Protein AF-0000000073405477 (afdb_homodimer)

Solvent-accessible surface area (backbone atoms only — not comparable to full-atom values): 13232 Å² total; per-residue (Å²): 77,60,29,29,52,33,50,61,36,50,51,29,40,74,68,59,36,74,66,15,47,52,53,48,50,36,38,74,70,59,52,31,43,42,27,32,37,53,57,39,51,34,49,44,35,18,56,36,19,63,72,65,32,63,69,52,19,51,51,52,53,49,50,52,61,68,66,67,63,57,45,76,41,70,44,72,82,23,37,70,49,14,21,52,43,38,41,76,39,89,52,52,70,61,55,17,32,43,43,23,41,10,52,74,69,71,31,35,16,36,32,49,86,43,90,69,62,60,67,82,44,77,45,50,42,42,55,86,76,104,77,63,29,30,52,33,51,60,37,50,51,29,40,75,67,60,37,74,65,14,46,51,54,50,50,35,38,75,69,58,53,32,43,40,28,32,37,53,57,41,52,34,49,44,36,21,55,36,20,62,74,64,32,62,69,52,19,53,50,51,55,49,49,51,62,69,67,66,64,56,45,75,42,69,42,73,82,23,36,68,49,13,21,52,44,39,41,74,37,88,51,54,71,60,56,17,32,41,44,22,40,11,53,74,69,72,31,35,17,34,30,47,86,44,92,69,61,61,66,81,43,76,46,50,41,45,54,86,77,104

Sequence (260 aa):
MKAIIDTGVLVEILEGSDIGEKITRLIIQNQIEPLITDLTLTELQYVTCRKYGNKRANEVIQKLLKSGFFGIVNSMRFARKAAEIKCAHSVSIVDAFNIGAAQELKINAIFKKEKEIDKSISNVVFADELMKAIIDTGVLVEILEGSDIGEKITRLIIQNQIEPLITDLTLTELQYVTCRKYGNKRANEVIQKLLKSGFFGIVNSMRFARKAAEIKCAHSVSIVDAFNIGAAQELKINAIFKKEKEIDKSISNVVFADEL

Foldseek 3Di:
DEAEEALQLLVCLVVVHPLNVVVVVCLVVVVYQYEYEVVRLVVNLVVCCVVPNNVVSVVSSVCVVVVPRYHYDHLVVQVVQLVVQVVVFVDDSRVSSRLSVCVVVVAAYEDDDDPRDDPVRPRYDYSVVD/DEAEEALQLLVCLVVVHPLNVVVVVCLVVVVYQYEYEVVRLVVNLVVCCVVPNNVVSVVSSVCVVVVPRYHYDHLVVQVVQLVVQVVVFVDDSRVSSRLSVCVVVVAAYEDDDDPRDDPVRPRYDYSVVD

Organism: Sulfolobus acidocaldarius (strain ATCC 33909 / DSM 639 / JCM 8929 / NBRC 15157 / NCIMB 11770) (NCBI:txid330779)

Nearest PDB structures (foldseek):
  5x3t-assembly1_H  TM=8.114E-01  e=3.580E-06  Mycobacterium tuberculosis H37Rv
  3zvk-assembly1_D  TM=7.686E-01  e=1.189E-05  Rickettsia felis
  3zvk-assembly1_B  TM=7.791E-01  e=3.067E-05  Rickettsia felis
  5wz4-assembly1_B  TM=7.327E-01  e=2.315E-04  Mycobacterium tuberculosis H37Rv
  5wzf-assembly1_A  TM=7.296E-01  e=2.315E-04  Mycobacterium tuberculosis H37Rv

InterPro domains:
  IPR002716 PIN domain [PF01850] (4-117)
  IPR029060 PIN-like domain superfamily [SSF88723] (1-111)

Secondary structure (DSSP, 8-state):
-EEEEPHHHHHHHHHT-HHHHHHHHHHHTTS-EEEEEHHHHHHHHHHHHHHH-HHHHHHHHHHHHHHS--EEE-GGGGHHHHHHHHHHS---HHHHHHHHHHHHHT-EEEE---TTS-TTSTTEEEGGG-/-EEEEPHHHHHHHHHT-HHHHHHHHHHHTTS-EEEEEHHHHHHHHHHHHHHH-HHHHHHHHHHHHHHS--EEE-GGGGHHHHHHHHHHS---HHHHHHHHHHHHHT-EEEE---TT--TTSTTEEEGGG-

pLDDT: mean 95.74, std 5.93, range [63.44, 98.88]

Radius of gyration: 19.03 Å; Cα contacts (8 Å, |Δi|>4): 452; chains: 2; bounding box: 39×56×41 Å

Structure (mmCIF, N/CA/C/O backbone):
data_AF-0000000073405477-model_v1
#
loop_
_entity.id
_entity.type
_entity.pdbx_description
1 polymer 'Conserved Archaeal protein'
#
loop_
_atom_site.group_PDB
_atom_site.id
_atom_site.type_symbol
_atom_site.label_atom_id
_atom_site.label_alt_id
_atom_site.label_comp_id
_atom_site.label_asym_id
_atom_site.label_entity_id
_atom_site.label_seq_id
_atom_site.pdbx_PDB_ins_code
_atom_site.Cartn_x
_atom_site.Cartn_y
_atom_site.Cartn_z
_atom_site.occupancy
_atom_site.B_iso_or_equiv
_atom_site.auth_seq_id
_atom_site.auth_comp_id
_atom_site.auth_asym_id
_atom_site.auth_atom_id
_atom_site.pdbx_PDB_model_num
ATOM 1 N N . MET A 1 1 ? 15.266 -21.625 -5.59 1 94.81 1 MET A N 1
ATOM 2 C CA . MET A 1 1 ? 15.688 -20.297 -5.203 1 94.81 1 MET A CA 1
ATOM 3 C C . MET A 1 1 ? 14.508 -19.484 -4.656 1 94.81 1 MET A C 1
ATOM 5 O O . MET A 1 1 ? 13.391 -19.578 -5.168 1 94.81 1 MET A O 1
ATOM 9 N N . LYS A 1 2 ? 14.703 -18.688 -3.625 1 98.5 2 LYS A N 1
ATOM 10 C CA . LYS A 1 2 ? 13.672 -17.828 -3.062 1 98.5 2 LYS A CA 1
ATOM 11 C C . LYS A 1 2 ? 13.383 -16.641 -3.979 1 98.5 2 LYS A C 1
ATOM 13 O O . LYS A 1 2 ? 14.305 -16.078 -4.566 1 98.5 2 LYS A O 1
ATOM 18 N N . ALA A 1 3 ? 12.094 -16.25 -4.055 1 98.75 3 ALA A N 1
ATOM 19 C CA . ALA A 1 3 ? 11.727 -15.094 -4.867 1 98.75 3 ALA A CA 1
ATOM 20 C C . ALA A 1 3 ? 10.43 -14.461 -4.363 1 98.75 3 ALA A C 1
ATOM 22 O O . ALA A 1 3 ? 9.539 -15.164 -3.893 1 98.75 3 ALA A O 1
ATOM 23 N N . ILE A 1 4 ? 10.359 -13.188 -4.426 1 98.88 4 ILE A N 1
ATOM 24 C CA . ILE A 1 4 ? 9.102 -12.484 -4.191 1 98.88 4 ILE A CA 1
ATOM 25 C C . ILE A 1 4 ? 8.211 -12.594 -5.426 1 98.88 4 ILE A C 1
ATOM 27 O O . ILE A 1 4 ? 8.656 -12.336 -6.547 1 98.88 4 ILE A O 1
ATOM 31 N N . ILE A 1 5 ? 6.988 -13.039 -5.293 1 98.69 5 ILE A N 1
ATOM 32 C CA . ILE A 1 5 ? 6.062 -13.164 -6.41 1 98.69 5 ILE A CA 1
ATOM 33 C C . ILE A 1 5 ? 5.105 -11.969 -6.422 1 98.69 5 ILE A C 1
ATOM 35 O O . ILE A 1 5 ? 4.434 -11.695 -5.422 1 98.69 5 ILE A O 1
ATOM 39 N N . ASP A 1 6 ? 5.051 -11.297 -7.523 1 97.69 6 ASP A N 1
ATOM 40 C CA . ASP A 1 6 ? 4.188 -10.133 -7.664 1 97.69 6 ASP A CA 1
ATOM 41 C C . ASP A 1 6 ? 2.738 -10.547 -7.91 1 97.69 6 ASP A C 1
ATOM 43 O O . ASP A 1 6 ? 2.467 -11.695 -8.258 1 97.69 6 ASP A O 1
ATOM 47 N N . THR A 1 7 ? 1.871 -9.625 -7.699 1 98 7 THR A N 1
ATOM 48 C CA . THR A 1 7 ? 0.438 -9.875 -7.805 1 98 7 THR A CA 1
ATOM 49 C C . THR A 1 7 ? 0.072 -10.344 -9.211 1 98 7 THR A C 1
ATOM 51 O O . THR A 1 7 ? -0.736 -11.266 -9.367 1 98 7 THR A O 1
ATOM 54 N N . GLY A 1 8 ? 0.695 -9.703 -10.211 1 96.88 8 GLY A N 1
ATOM 55 C CA . GLY A 1 8 ? 0.377 -10.086 -11.578 1 96.88 8 GLY A CA 1
ATOM 56 C C . GLY A 1 8 ? 0.683 -11.539 -11.875 1 96.88 8 GLY A C 1
ATOM 57 O O . GLY A 1 8 ? -0.064 -12.195 -12.602 1 96.88 8 GLY A O 1
ATOM 58 N N . VAL A 1 9 ? 1.76 -11.977 -11.352 1 97.94 9 VAL A N 1
ATOM 59 C CA . VAL A 1 9 ? 2.148 -13.367 -11.547 1 97.94 9 VAL A CA 1
ATOM 60 C C . VAL A 1 9 ? 1.188 -14.281 -10.797 1 97.94 9 VAL A C 1
ATOM 62 O O . VAL A 1 9 ? 0.801 -15.344 -11.305 1 97.94 9 VAL A O 1
ATOM 65 N N . LEU A 1 10 ? 0.793 -13.938 -9.617 1 98.12 10 LEU A N 1
ATOM 66 C CA . LEU A 1 10 ? -0.182 -14.711 -8.852 1 98.12 10 LEU A CA 1
ATOM 67 C C . LEU A 1 10 ? -1.499 -14.82 -9.617 1 98.12 10 LEU A C 1
ATOM 69 O O . LEU A 1 10 ? -2.125 -15.883 -9.625 1 98.12 10 LEU A O 1
ATOM 73 N N . VAL A 1 11 ? -1.929 -13.742 -10.227 1 97.25 11 VAL A N 1
ATOM 74 C CA . VAL A 1 11 ? -3.148 -13.742 -11.023 1 97.25 11 VAL A CA 1
ATOM 75 C C . VAL A 1 11 ? -3.008 -14.734 -12.172 1 97.25 11 VAL A C 1
ATOM 77 O O . VAL A 1 11 ? -3.939 -15.484 -12.477 1 97.25 11 VAL A O 1
ATOM 80 N N . GLU A 1 12 ? -1.824 -14.711 -12.812 1 96.94 12 GLU A N 1
ATOM 81 C CA . GLU A 1 12 ? -1.573 -15.664 -13.891 1 96.94 12 GLU A CA 1
ATOM 82 C C . GLU A 1 12 ? -1.675 -17.094 -13.383 1 96.94 12 GLU A C 1
ATOM 84 O O . GLU A 1 12 ? -2.201 -17.969 -14.078 1 96.94 12 GLU A O 1
ATOM 89 N N . ILE A 1 13 ? -1.137 -17.359 -12.227 1 96.5 13 ILE A N 1
ATOM 90 C CA . ILE A 1 13 ? -1.201 -18.672 -11.602 1 96.5 13 ILE A CA 1
ATOM 91 C C . 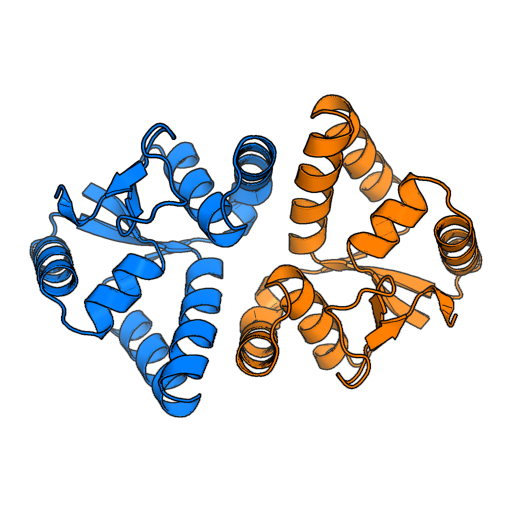ILE A 1 13 ? -2.66 -19.062 -11.375 1 96.5 13 ILE A C 1
ATOM 93 O O . ILE A 1 13 ? -3.078 -20.172 -11.742 1 96.5 13 ILE A O 1
ATOM 97 N N . LEU A 1 14 ? -3.424 -18.156 -10.805 1 93.94 14 LEU A N 1
ATOM 98 C CA . LEU A 1 14 ? -4.824 -18.406 -10.477 1 93.94 14 LEU A CA 1
ATOM 99 C C . LEU A 1 14 ? -5.637 -18.672 -11.734 1 93.94 14 LEU A C 1
ATOM 101 O O . LEU A 1 14 ? -6.551 -19.5 -11.727 1 93.94 14 LEU A O 1
ATOM 105 N N . GLU A 1 15 ? -5.293 -17.984 -12.812 1 95.06 15 GLU A N 1
ATOM 106 C CA . GLU A 1 15 ? -6.051 -18.094 -14.055 1 95.06 15 GLU A CA 1
ATOM 107 C C . GLU A 1 15 ? -5.617 -19.297 -14.867 1 95.06 15 GLU A C 1
ATOM 109 O O . GLU A 1 15 ? -6.277 -19.672 -15.844 1 95.06 15 GLU A O 1
ATOM 114 N N . GLY A 1 16 ? -4.531 -19.875 -14.508 1 95.25 16 GLY A N 1
ATOM 115 C CA . GLY A 1 16 ? -4.039 -21.031 -15.234 1 95.25 16 GLY A CA 1
ATOM 116 C C . GLY A 1 16 ? -3.523 -20.688 -16.625 1 95.25 16 GLY A C 1
ATOM 117 O O . GLY A 1 16 ? -3.742 -21.453 -17.562 1 95.25 16 GLY A O 1
ATOM 118 N N . SER A 1 17 ? -3.021 -19.5 -16.766 1 96.5 17 SER A N 1
ATOM 119 C CA . SER A 1 17 ? -2.393 -19.141 -18.031 1 96.5 17 SER A CA 1
ATOM 120 C C . SER A 1 17 ? -1.124 -19.953 -18.281 1 96.5 17 SER A C 1
ATOM 122 O O . SER A 1 17 ? -0.657 -20.672 -17.375 1 96.5 17 SER A O 1
ATOM 124 N N . ASP A 1 18 ? -0.523 -19.844 -19.469 1 97 18 ASP A N 1
ATOM 125 C CA . ASP A 1 18 ? 0.721 -20.531 -19.781 1 97 18 ASP A CA 1
ATOM 126 C C . ASP A 1 18 ? 1.838 -20.109 -18.828 1 97 18 ASP A C 1
ATOM 128 O O . ASP A 1 18 ? 2.568 -20.953 -18.312 1 97 18 ASP A O 1
ATOM 132 N N . ILE A 1 19 ? 1.93 -18.875 -18.625 1 96.19 19 ILE A N 1
ATOM 133 C CA . ILE A 1 19 ? 2.941 -18.344 -17.719 1 96.19 19 ILE A CA 1
ATOM 134 C C . ILE A 1 19 ? 2.662 -18.812 -16.281 1 96.19 19 ILE A C 1
ATOM 136 O O . ILE A 1 19 ? 3.582 -19.188 -15.555 1 96.19 19 ILE A O 1
ATOM 140 N N . GLY A 1 20 ? 1.429 -18.766 -15.852 1 97.38 20 GLY A N 1
ATOM 141 C CA . GLY A 1 20 ? 1.032 -19.234 -14.539 1 97.38 20 GLY A CA 1
ATOM 142 C C . GLY A 1 20 ? 1.386 -20.688 -14.305 1 97.38 20 GLY A C 1
ATOM 143 O O . GLY A 1 20 ? 1.909 -21.047 -13.25 1 97.38 20 GLY A O 1
ATOM 144 N N . GLU A 1 21 ? 1.094 -21.516 -15.289 1 97.5 21 GLU A N 1
ATOM 145 C CA . GLU A 1 21 ? 1.407 -22.938 -15.195 1 97.5 21 GLU A CA 1
ATOM 146 C C . GLU A 1 21 ? 2.914 -23.156 -15.109 1 97.5 21 GLU A C 1
ATOM 148 O O . GLU A 1 21 ? 3.373 -24.031 -14.375 1 97.5 21 GLU A O 1
ATOM 153 N N . LYS A 1 22 ? 3.57 -22.422 -15.875 1 97.75 22 LYS A N 1
ATOM 154 C CA . LYS A 1 22 ? 5.027 -22.531 -15.852 1 97.75 22 LYS A CA 1
ATOM 155 C C . LYS A 1 22 ? 5.574 -22.203 -14.461 1 97.75 22 LYS A C 1
ATOM 157 O O . LYS A 1 22 ? 6.379 -22.953 -13.914 1 97.75 22 LYS A O 1
ATOM 162 N N . ILE A 1 23 ? 5.176 -21.094 -13.844 1 98.06 23 ILE A N 1
ATOM 163 C CA . ILE A 1 23 ? 5.641 -20.688 -12.523 1 98.06 23 ILE A CA 1
ATOM 164 C C . ILE A 1 23 ? 5.223 -21.719 -11.484 1 98.06 23 ILE A C 1
ATOM 166 O O . ILE A 1 23 ? 6.008 -22.078 -10.602 1 98.06 23 ILE A O 1
ATOM 170 N N . THR A 1 24 ? 4 -22.234 -11.625 1 97.62 24 THR A N 1
ATOM 171 C CA . THR A 1 24 ? 3.504 -23.266 -10.727 1 97.62 24 THR A CA 1
ATOM 172 C C . THR A 1 24 ? 4.398 -24.5 -10.773 1 97.62 24 THR A C 1
ATOM 174 O O . THR A 1 24 ? 4.742 -25.062 -9.727 1 97.62 24 THR A O 1
ATOM 177 N N . ARG A 1 25 ? 4.746 -24.875 -11.953 1 97.81 25 ARG A N 1
ATOM 178 C CA . ARG A 1 25 ? 5.617 -26.031 -12.125 1 97.81 25 ARG A CA 1
ATOM 179 C C . ARG A 1 25 ? 6.961 -25.812 -11.438 1 97.81 25 ARG A C 1
ATOM 181 O O . ARG A 1 25 ? 7.473 -26.703 -10.758 1 97.81 25 ARG A O 1
ATOM 188 N N . LEU A 1 26 ? 7.551 -24.625 -11.609 1 98.25 26 LEU A N 1
ATOM 189 C CA . LEU A 1 26 ? 8.828 -24.281 -10.992 1 98.25 26 LEU A CA 1
ATOM 190 C C . LEU A 1 26 ? 8.727 -24.328 -9.469 1 98.25 26 LEU A C 1
ATOM 192 O O . LEU A 1 26 ? 9.672 -24.75 -8.797 1 98.25 26 LEU A O 1
ATOM 196 N N . ILE A 1 27 ? 7.586 -23.953 -8.906 1 98.06 27 ILE A N 1
ATOM 197 C CA . ILE A 1 27 ? 7.355 -23.969 -7.465 1 98.06 27 ILE A CA 1
ATOM 198 C C . ILE A 1 27 ? 7.246 -25.422 -6.977 1 98.06 27 ILE A C 1
ATOM 200 O O . ILE A 1 27 ? 7.898 -25.797 -6.004 1 98.06 27 ILE A O 1
ATOM 204 N N . ILE A 1 28 ? 6.504 -26.219 -7.711 1 96.62 28 ILE A N 1
ATOM 205 C CA . ILE A 1 28 ? 6.258 -27.609 -7.328 1 96.62 28 ILE A CA 1
ATOM 206 C C . ILE A 1 28 ? 7.566 -28.391 -7.371 1 96.62 28 ILE A C 1
ATOM 208 O O . ILE A 1 28 ? 7.809 -29.25 -6.523 1 96.62 28 ILE A O 1
ATOM 212 N N . GLN A 1 29 ? 8.359 -28.062 -8.297 1 97.38 29 GLN A N 1
ATOM 213 C CA . GLN A 1 29 ? 9.625 -28.75 -8.484 1 97.38 29 GLN A CA 1
ATOM 214 C C . GLN A 1 29 ? 10.703 -28.188 -7.562 1 97.38 29 GLN A C 1
ATOM 216 O O . GLN A 1 29 ? 11.875 -28.547 -7.668 1 97.38 29 GLN A O 1
ATOM 221 N N . ASN A 1 30 ? 10.352 -27.219 -6.75 1 96.75 30 ASN A N 1
ATOM 222 C CA . ASN A 1 30 ? 11.227 -26.625 -5.742 1 96.75 30 ASN A CA 1
ATOM 223 C C . ASN A 1 30 ? 12.352 -25.812 -6.379 1 96.75 30 ASN A C 1
ATOM 225 O O . ASN A 1 30 ? 13.445 -25.703 -5.816 1 96.75 30 ASN A O 1
ATOM 229 N N . GLN A 1 31 ? 12.094 -25.438 -7.562 1 98 31 GLN A N 1
ATOM 230 C CA . GLN A 1 31 ? 13.047 -24.547 -8.219 1 98 31 GLN A CA 1
ATOM 231 C C . GLN A 1 31 ? 12.852 -23.094 -7.781 1 98 31 GLN A C 1
ATOM 233 O O . GLN A 1 31 ? 13.789 -22.297 -7.809 1 98 31 GLN A O 1
ATOM 238 N N . ILE A 1 32 ? 11.617 -22.781 -7.438 1 98.25 32 ILE A N 1
ATOM 239 C CA . ILE A 1 32 ? 11.273 -21.484 -6.863 1 98.25 32 ILE A CA 1
ATOM 240 C C . ILE A 1 32 ? 10.602 -21.688 -5.508 1 98.25 32 ILE A C 1
ATOM 242 O O . ILE A 1 32 ? 9.688 -22.5 -5.375 1 98.25 32 ILE A O 1
ATOM 246 N N . GLU A 1 33 ? 11.109 -21.125 -4.543 1 98.5 33 GLU A N 1
ATOM 247 C CA . GLU A 1 33 ? 10.445 -20.969 -3.252 1 98.5 33 GLU A CA 1
ATOM 248 C C . GLU A 1 33 ? 9.766 -19.609 -3.143 1 98.5 33 GLU A C 1
ATOM 250 O O . GLU A 1 33 ? 10.422 -18.609 -2.875 1 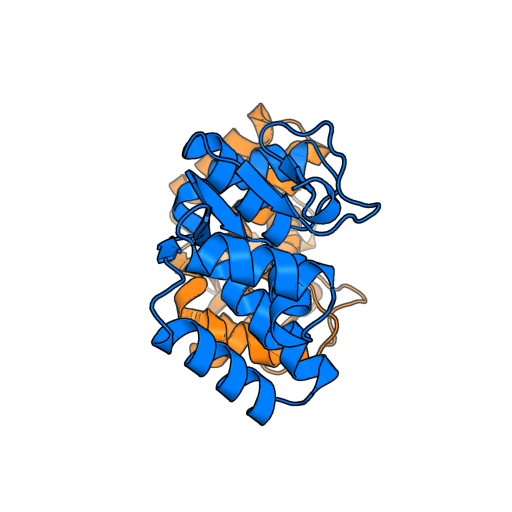98.5 33 GLU A O 1
ATOM 255 N N . PRO A 1 34 ? 8.5 -19.578 -3.336 1 98.75 34 PRO A N 1
ATOM 256 C CA . PRO A 1 34 ? 7.816 -18.297 -3.494 1 98.75 34 PRO A CA 1
ATOM 257 C C . PRO A 1 34 ? 7.555 -17.594 -2.162 1 98.75 34 PRO A C 1
ATOM 259 O O . PRO A 1 34 ? 7.094 -18.234 -1.21 1 98.75 34 PRO A O 1
ATOM 262 N N . LEU A 1 35 ? 7.867 -16.359 -2.07 1 98.81 35 LEU A N 1
ATOM 263 C CA . LEU A 1 35 ? 7.488 -15.445 -0.996 1 98.81 35 LEU A CA 1
ATOM 264 C C . LEU A 1 35 ? 6.523 -14.383 -1.502 1 98.81 35 LEU A C 1
ATOM 266 O O . LEU A 1 35 ? 6.629 -13.93 -2.646 1 98.81 35 LEU A O 1
ATOM 270 N N . ILE A 1 36 ? 5.582 -14.031 -0.704 1 98.81 36 ILE A N 1
ATOM 271 C CA . ILE A 1 36 ? 4.617 -12.977 -0.994 1 98.81 36 ILE A CA 1
ATOM 272 C C . ILE A 1 36 ? 4.555 -11.992 0.175 1 98.81 36 ILE A C 1
ATOM 274 O O . ILE A 1 36 ? 4.566 -12.406 1.338 1 98.81 36 ILE A O 1
ATOM 278 N N . THR A 1 37 ? 4.523 -10.719 -0.136 1 98.81 37 THR A N 1
ATOM 279 C CA . THR A 1 37 ? 4.316 -9.758 0.943 1 98.81 37 THR A CA 1
ATOM 280 C C . THR A 1 37 ? 2.852 -9.727 1.369 1 98.81 37 THR A C 1
ATOM 282 O O . THR A 1 37 ? 1.962 -10.039 0.575 1 98.81 37 THR A O 1
ATOM 285 N N . ASP A 1 38 ? 2.607 -9.375 2.553 1 98.69 38 ASP A N 1
ATOM 286 C CA . ASP A 1 38 ? 1.223 -9.305 3.012 1 98.69 38 ASP A CA 1
ATOM 287 C C . ASP A 1 38 ? 0.461 -8.195 2.289 1 98.69 38 ASP A C 1
ATOM 289 O O . ASP A 1 38 ? -0.754 -8.289 2.104 1 98.69 38 ASP A O 1
ATOM 293 N N . LEU A 1 39 ? 1.147 -7.188 1.811 1 98.81 39 LEU A N 1
ATOM 294 C CA . LEU A 1 39 ? 0.503 -6.172 0.987 1 98.81 39 LEU A CA 1
ATOM 295 C C . LEU A 1 39 ? 0.08 -6.746 -0.359 1 98.81 39 LEU A C 1
ATOM 297 O O . LEU A 1 39 ? -0.97 -6.383 -0.894 1 98.81 39 LEU A O 1
ATOM 301 N N . THR A 1 40 ? 0.89 -7.613 -0.919 1 98.75 40 THR A N 1
ATOM 302 C CA . THR A 1 40 ? 0.538 -8.305 -2.152 1 98.75 40 THR A CA 1
ATOM 303 C C . THR A 1 40 ? -0.727 -9.141 -1.963 1 98.75 40 THR A C 1
ATOM 305 O O . THR A 1 40 ? -1.573 -9.203 -2.857 1 98.75 40 THR A O 1
ATOM 308 N N . LEU A 1 41 ? -0.874 -9.773 -0.779 1 98.56 41 LEU A N 1
ATOM 309 C CA . LEU A 1 41 ? -2.092 -10.523 -0.491 1 98.56 41 LEU A CA 1
ATOM 310 C C . LEU A 1 41 ? -3.311 -9.602 -0.5 1 98.56 41 LEU A C 1
ATOM 312 O O . LEU A 1 41 ? -4.363 -9.969 -1.022 1 98.56 41 LEU A O 1
ATOM 316 N N . THR A 1 42 ? -3.133 -8.438 0.098 1 98.75 42 THR A N 1
ATOM 317 C CA . THR A 1 42 ? -4.215 -7.457 0.097 1 98.75 42 THR A CA 1
ATOM 318 C C . THR A 1 42 ? -4.578 -7.055 -1.329 1 98.75 42 THR A C 1
ATOM 320 O O . THR A 1 42 ? -5.758 -6.992 -1.681 1 98.75 42 THR A O 1
ATOM 323 N N . GLU A 1 43 ? -3.541 -6.828 -2.109 1 98.81 43 GLU A N 1
ATOM 324 C CA . GLU A 1 43 ? -3.77 -6.453 -3.502 1 98.81 43 GLU A CA 1
ATOM 325 C C . GLU A 1 43 ? -4.453 -7.582 -4.27 1 98.81 43 GLU A C 1
ATOM 327 O O . GLU A 1 43 ? -5.387 -7.34 -5.039 1 98.81 43 GLU A O 1
ATOM 332 N N . LEU A 1 44 ? -3.988 -8.781 -4.09 1 98.69 44 LEU A N 1
ATOM 333 C CA . LEU A 1 44 ? -4.609 -9.922 -4.75 1 98.69 44 LEU A CA 1
ATOM 334 C C . LEU A 1 44 ? -6.082 -10.031 -4.379 1 98.69 44 LEU A C 1
ATOM 336 O O . LEU A 1 44 ? -6.918 -10.352 -5.23 1 98.69 44 LEU A O 1
ATOM 340 N N . GLN A 1 45 ? -6.367 -9.781 -3.121 1 98.69 45 GLN A N 1
ATOM 341 C CA . GLN A 1 45 ? -7.742 -9.852 -2.633 1 98.69 45 GLN A CA 1
ATOM 342 C C . GLN A 1 45 ? -8.648 -8.898 -3.402 1 98.69 45 GLN A C 1
ATOM 344 O O . GLN A 1 45 ? -9.688 -9.32 -3.934 1 98.69 45 GLN A O 1
ATOM 349 N N . TYR A 1 46 ? -8.273 -7.621 -3.496 1 98.69 46 TYR A N 1
ATOM 350 C CA . TYR A 1 46 ? -9.211 -6.699 -4.129 1 98.69 46 TYR A CA 1
ATOM 351 C C . TYR A 1 46 ? -9.18 -6.844 -5.645 1 98.69 46 TYR A C 1
ATOM 353 O O . TYR A 1 46 ? -10.188 -6.609 -6.32 1 98.69 46 TYR A O 1
ATOM 361 N N . VAL A 1 47 ? -8.07 -7.23 -6.246 1 98.31 47 VAL A N 1
ATOM 362 C CA . VAL A 1 47 ? -8.008 -7.453 -7.688 1 98.31 47 VAL A CA 1
ATOM 363 C C . VAL A 1 47 ? -8.922 -8.609 -8.07 1 98.31 47 VAL A C 1
ATOM 365 O O . VAL A 1 47 ? -9.672 -8.516 -9.055 1 98.31 47 VAL A O 1
ATOM 368 N N . THR A 1 48 ? -8.875 -9.703 -7.316 1 98.44 48 THR A N 1
ATOM 369 C CA . THR A 1 48 ? -9.719 -10.859 -7.566 1 98.44 48 THR A CA 1
ATOM 370 C C . THR A 1 48 ? -11.18 -10.531 -7.281 1 98.44 48 THR A C 1
ATOM 372 O O . THR A 1 48 ? -12.078 -10.953 -8.016 1 98.44 48 THR A O 1
ATOM 375 N N . CYS A 1 49 ? -11.391 -9.773 -6.238 1 98.62 49 CYS A N 1
ATOM 376 C CA . CYS A 1 49 ? -12.742 -9.352 -5.898 1 98.62 49 CYS A CA 1
ATOM 377 C C . CYS A 1 49 ? -13.375 -8.562 -7.043 1 98.62 49 CYS A C 1
ATOM 379 O O . CYS A 1 49 ? -14.523 -8.812 -7.414 1 98.62 49 CYS A O 1
ATOM 381 N N . ARG A 1 50 ? -12.672 -7.68 -7.621 1 98.12 50 ARG A N 1
ATOM 382 C CA . ARG A 1 50 ? -13.18 -6.848 -8.711 1 98.12 50 ARG A CA 1
ATOM 383 C C . ARG A 1 50 ? -13.5 -7.688 -9.938 1 98.12 50 ARG A C 1
ATOM 385 O O . ARG A 1 50 ? -14.453 -7.398 -10.672 1 98.12 50 ARG A O 1
ATOM 392 N N . LYS A 1 51 ? -12.734 -8.703 -10.086 1 97.19 51 LYS A N 1
ATOM 393 C CA . LYS A 1 51 ? -12.875 -9.516 -11.297 1 97.19 51 LYS A CA 1
ATOM 394 C C . LYS A 1 51 ? -13.945 -10.586 -11.109 1 97.19 51 LYS A C 1
ATOM 396 O O . LYS A 1 51 ? -14.711 -10.875 -12.039 1 97.19 51 LYS A O 1
ATOM 401 N N . TYR A 1 52 ? -14.023 -11.172 -9.859 1 97.38 52 TYR A N 1
ATOM 402 C CA . TYR A 1 52 ? -14.789 -12.406 -9.75 1 97.38 52 TYR A CA 1
ATOM 403 C C . TYR A 1 52 ? -15.742 -12.359 -8.562 1 97.38 52 TYR A C 1
ATOM 405 O O . TYR A 1 52 ? -16.5 -13.297 -8.328 1 97.38 52 TYR A O 1
ATOM 413 N N . GLY A 1 53 ? -15.656 -11.289 -7.809 1 97.75 53 GLY A N 1
ATOM 414 C CA . GLY A 1 53 ? -16.516 -11.156 -6.641 1 97.75 53 GLY A CA 1
ATOM 415 C C . GLY A 1 53 ? -15.828 -11.539 -5.348 1 97.75 53 GLY A C 1
ATOM 416 O O . GLY A 1 53 ? -14.797 -12.227 -5.363 1 97.75 53 GLY A O 1
ATOM 417 N N . ASN A 1 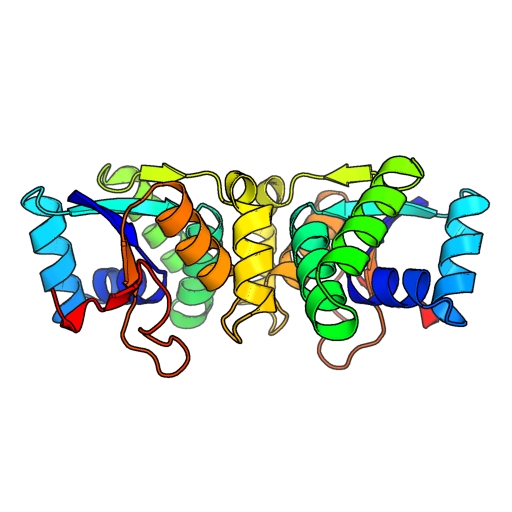54 ? -16.391 -11.086 -4.234 1 97.31 54 ASN A N 1
ATOM 418 C CA . ASN A 1 54 ? -15.781 -11.227 -2.91 1 97.31 54 ASN A CA 1
ATOM 419 C C . ASN A 1 54 ? -15.648 -12.688 -2.508 1 97.31 54 ASN A C 1
ATOM 421 O O . ASN A 1 54 ? -14.633 -13.086 -1.923 1 97.31 54 ASN A O 1
ATOM 425 N N . LYS A 1 55 ? -16.641 -13.477 -2.744 1 97.69 55 LYS A N 1
ATOM 426 C CA . LYS A 1 55 ? -16.609 -14.883 -2.371 1 97.69 55 LYS A CA 1
ATOM 427 C C . LYS A 1 55 ? -15.445 -15.602 -3.041 1 97.69 55 LYS A C 1
ATOM 429 O O . LYS A 1 55 ? -14.68 -16.297 -2.377 1 97.69 55 LYS A O 1
ATOM 434 N N . ARG A 1 56 ? -15.297 -15.406 -4.301 1 97.38 56 ARG A N 1
ATOM 435 C CA . ARG A 1 56 ? -14.203 -16.031 -5.039 1 97.38 56 ARG A CA 1
ATOM 436 C C . ARG A 1 56 ? -12.852 -15.539 -4.535 1 97.38 56 ARG A C 1
ATOM 438 O O . ARG A 1 56 ? -11.914 -16.328 -4.406 1 97.38 56 ARG A O 1
ATOM 445 N N . ALA A 1 57 ? -12.75 -14.25 -4.277 1 98.25 57 ALA A N 1
ATOM 446 C CA . ALA A 1 57 ? -11.508 -13.68 -3.756 1 98.25 57 ALA A CA 1
ATOM 447 C C . ALA A 1 57 ? -11.109 -14.352 -2.449 1 98.25 57 ALA A C 1
ATOM 449 O O . ALA A 1 57 ? -9.945 -14.734 -2.271 1 98.25 57 ALA A O 1
ATOM 450 N N . ASN A 1 58 ? -12.086 -14.547 -1.572 1 97.75 58 ASN A N 1
ATOM 451 C CA . ASN A 1 58 ? -11.82 -15.203 -0.298 1 97.75 58 ASN A CA 1
ATOM 452 C C . ASN A 1 58 ? -11.359 -16.641 -0.496 1 97.75 58 ASN A C 1
ATOM 454 O O . ASN A 1 58 ? -10.422 -17.094 0.166 1 97.75 58 ASN A O 1
ATOM 458 N N . GLU A 1 59 ? -11.977 -17.281 -1.4 1 97.38 59 GLU A N 1
ATOM 459 C CA . GLU A 1 59 ? -11.625 -18.672 -1.687 1 97.38 59 GLU A CA 1
ATOM 460 C C . GLU A 1 59 ? -10.203 -18.766 -2.232 1 97.38 59 GLU A C 1
ATOM 462 O O . GLU A 1 59 ? -9.445 -19.656 -1.835 1 97.38 59 GLU A O 1
ATOM 467 N N . VAL A 1 60 ? -9.906 -17.891 -3.09 1 96.06 60 VAL A N 1
ATOM 468 C CA . VAL A 1 60 ? -8.602 -17.875 -3.734 1 96.06 60 VAL A CA 1
ATOM 469 C C . VAL A 1 60 ? -7.512 -17.625 -2.689 1 96.06 60 VAL A C 1
ATOM 471 O O . VAL A 1 60 ? -6.508 -18.344 -2.648 1 96.06 60 VAL A O 1
ATOM 474 N N . ILE A 1 61 ? -7.688 -16.656 -1.82 1 97 61 ILE A N 1
ATOM 475 C CA . ILE A 1 61 ? -6.695 -16.312 -0.81 1 97 61 ILE A CA 1
ATOM 476 C C . ILE A 1 61 ? -6.543 -17.453 0.181 1 97 61 ILE A C 1
ATOM 478 O O . ILE A 1 61 ? -5.422 -17.828 0.538 1 97 61 ILE A O 1
ATOM 482 N N . GLN A 1 62 ? -7.648 -18.016 0.55 1 97 62 GLN A N 1
ATOM 483 C CA . GLN A 1 62 ? -7.609 -19.125 1.489 1 97 62 GLN A CA 1
ATOM 484 C C . GLN A 1 62 ? -6.883 -20.328 0.889 1 97 62 GLN A C 1
ATOM 486 O O . GLN A 1 62 ? -6.066 -20.969 1.56 1 97 62 GLN A O 1
ATOM 491 N N . LYS A 1 63 ? -7.203 -20.625 -0.295 1 96.06 63 LYS A N 1
ATOM 492 C CA . LYS A 1 63 ? -6.551 -21.75 -0.974 1 96.06 63 LYS A CA 1
ATOM 493 C C . LYS A 1 63 ? -5.047 -21.516 -1.088 1 96.06 63 LYS A C 1
ATOM 495 O O . LYS A 1 63 ? -4.254 -22.438 -0.862 1 96.06 63 LYS A O 1
ATOM 500 N N . LEU A 1 64 ? -4.699 -20.312 -1.453 1 95.56 64 LEU A N 1
ATOM 501 C CA . LEU A 1 64 ? -3.293 -19.953 -1.579 1 95.56 64 LEU A CA 1
ATOM 502 C C . LEU A 1 64 ? -2.557 -20.156 -0.26 1 95.56 64 LEU A C 1
ATOM 504 O O . LEU A 1 64 ? -1.504 -20.797 -0.225 1 95.56 64 LEU A O 1
ATOM 508 N N . LEU A 1 65 ? -3.137 -19.734 0.827 1 94.69 65 LEU A N 1
ATOM 509 C CA . LEU A 1 65 ? -2.51 -19.812 2.143 1 94.69 65 LEU A CA 1
ATOM 510 C C . LEU A 1 65 ? -2.465 -21.25 2.645 1 94.69 65 LEU A C 1
ATOM 512 O O . LEU A 1 65 ? -1.485 -21.672 3.268 1 94.69 65 LEU A O 1
ATOM 516 N N . LYS A 1 66 ? -3.438 -22 2.32 1 95.94 66 LYS A N 1
ATOM 517 C CA . LYS A 1 66 ? -3.537 -23.375 2.793 1 95.94 66 LYS A CA 1
ATOM 518 C C . LYS A 1 66 ? -2.617 -24.297 1.998 1 95.94 66 LYS A C 1
ATOM 520 O O . LYS A 1 66 ? -2.281 -25.391 2.455 1 95.94 66 LYS A O 1
ATOM 525 N N . SER A 1 67 ? -2.332 -23.922 0.757 1 94.25 67 SER A N 1
ATOM 526 C CA . SER A 1 67 ? -1.496 -24.75 -0.104 1 94.25 67 SER A CA 1
ATOM 527 C C . SER A 1 67 ? -0.154 -25.047 0.554 1 94.25 67 SER A C 1
ATOM 529 O O . SER A 1 67 ? 0.466 -26.078 0.267 1 94.25 67 SER A O 1
ATOM 531 N N . GLY A 1 68 ? 0.382 -24.094 1.342 1 94.31 68 GLY A N 1
ATOM 532 C CA . GLY A 1 68 ? 1.656 -24.266 2.021 1 94.31 68 GLY A CA 1
ATOM 533 C C . GLY A 1 68 ? 2.848 -23.906 1.149 1 94.31 68 GLY A C 1
ATOM 534 O O . GLY A 1 68 ? 3.996 -24.016 1.586 1 94.31 68 GLY A O 1
ATOM 535 N N . PHE A 1 69 ? 2.6 -23.438 -0.01 1 95.75 69 PHE A N 1
ATOM 536 C CA . PHE A 1 69 ? 3.674 -23.203 -0.966 1 95.75 69 PHE A CA 1
ATOM 537 C C . PHE A 1 69 ? 4.234 -21.797 -0.8 1 95.75 69 PHE A C 1
ATOM 539 O O . PHE A 1 69 ? 5.391 -21.531 -1.142 1 95.75 69 PHE A O 1
ATOM 546 N N . PHE A 1 70 ? 3.396 -20.938 -0.206 1 97.38 70 PHE A N 1
ATOM 547 C CA . PHE A 1 70 ? 3.768 -19.516 -0.225 1 97.38 70 PHE A CA 1
ATOM 548 C C . PHE A 1 70 ? 4.133 -19.031 1.174 1 97.38 70 PHE A C 1
ATOM 550 O O . PHE A 1 70 ? 3.352 -19.188 2.113 1 97.38 70 PHE A O 1
ATOM 557 N N . GLY A 1 71 ? 5.371 -18.562 1.308 1 98.19 71 GLY A N 1
ATOM 558 C CA . GLY A 1 71 ? 5.73 -17.844 2.525 1 98.19 71 GLY A CA 1
ATOM 559 C C . GLY A 1 71 ? 5.281 -16.406 2.527 1 98.19 71 GLY A C 1
ATOM 560 O O . GLY A 1 71 ? 5.367 -15.711 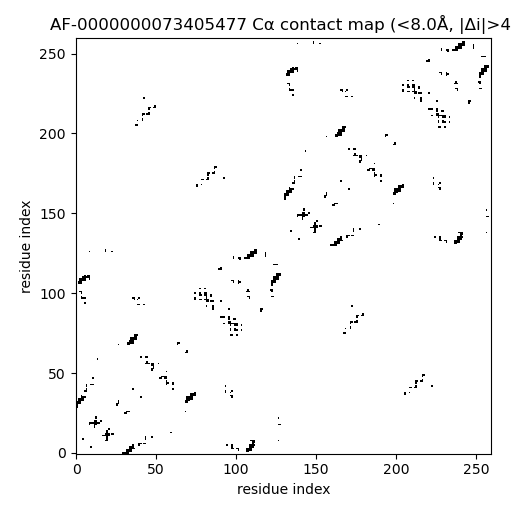1.505 1 98.19 71 GLY A O 1
ATOM 561 N N . ILE A 1 72 ? 4.754 -15.922 3.621 1 98.5 72 ILE A N 1
ATOM 562 C CA . ILE A 1 72 ? 4.301 -14.539 3.725 1 98.5 72 ILE A CA 1
ATOM 563 C C . ILE A 1 72 ? 5.32 -13.719 4.516 1 98.5 72 ILE A C 1
ATOM 565 O O . ILE A 1 72 ? 5.75 -14.133 5.598 1 98.5 72 ILE A O 1
ATOM 569 N N . VAL A 1 73 ? 5.734 -12.633 3.98 1 98.5 73 VAL A N 1
ATOM 570 C CA . VAL A 1 73 ? 6.645 -11.75 4.699 1 98.5 73 VAL A CA 1
ATOM 571 C C . VAL A 1 73 ? 5.945 -10.438 5.027 1 98.5 73 VAL A C 1
ATOM 573 O O . VAL A 1 73 ? 5.027 -10.023 4.316 1 98.5 73 VAL A O 1
ATOM 576 N N . ASN A 1 74 ? 6.375 -9.828 6.105 1 98.44 74 ASN A N 1
ATOM 577 C CA . ASN A 1 74 ? 5.828 -8.555 6.547 1 98.44 74 ASN A CA 1
ATOM 578 C C . ASN A 1 74 ? 6.332 -7.398 5.684 1 98.44 74 ASN A C 1
ATOM 580 O O . ASN A 1 74 ? 7.52 -7.066 5.711 1 98.44 74 ASN A O 1
ATOM 584 N N . SER A 1 75 ? 5.477 -6.812 4.949 1 98.62 75 SER A N 1
ATOM 585 C CA . SER A 1 75 ? 5.816 -5.754 4 1 98.62 75 SER A CA 1
ATOM 586 C C . SER A 1 75 ? 6.484 -4.578 4.703 1 98.62 75 SER A C 1
ATOM 588 O O . SER A 1 75 ? 7.445 -4.008 4.191 1 98.62 75 SER A O 1
ATOM 590 N N . MET A 1 76 ? 6.004 -4.242 5.898 1 98.31 76 MET A N 1
ATOM 591 C CA . MET A 1 76 ? 6.422 -2.998 6.535 1 98.31 76 MET A CA 1
ATOM 592 C C . MET A 1 76 ? 7.875 -3.084 6.996 1 98.31 76 MET A C 1
ATOM 594 O O . MET A 1 76 ? 8.5 -2.061 7.277 1 98.31 76 MET A O 1
ATOM 598 N N . ARG A 1 77 ? 8.391 -4.285 7.082 1 98.31 77 ARG A N 1
ATOM 599 C CA . ARG A 1 77 ? 9.82 -4.465 7.328 1 98.31 77 ARG A CA 1
ATOM 600 C C . ARG A 1 77 ? 10.648 -3.793 6.238 1 98.31 77 ARG A C 1
ATOM 602 O O . ARG A 1 77 ? 11.805 -3.426 6.469 1 98.31 77 ARG A O 1
ATOM 609 N N . PHE A 1 78 ? 10.062 -3.543 5.121 1 98.69 78 PHE A N 1
ATOM 610 C CA . PHE A 1 78 ? 10.789 -3.049 3.961 1 98.69 78 PHE A CA 1
ATOM 611 C C . PHE A 1 78 ? 10.32 -1.649 3.58 1 98.69 78 PHE A C 1
ATOM 613 O O . PHE A 1 78 ? 10.539 -1.202 2.451 1 98.69 78 PHE A O 1
ATOM 620 N N . ALA A 1 79 ? 9.664 -0.967 4.5 1 98.62 79 ALA A N 1
ATOM 621 C CA . ALA A 1 79 ? 9.008 0.308 4.227 1 98.62 79 ALA A CA 1
ATOM 622 C C . ALA A 1 79 ? 10.008 1.34 3.713 1 98.62 79 ALA A C 1
ATOM 624 O O . ALA A 1 79 ? 9.727 2.072 2.762 1 98.62 79 ALA A O 1
ATOM 625 N N . ARG A 1 80 ? 11.156 1.399 4.305 1 97.75 80 ARG A N 1
ATOM 626 C CA . ARG A 1 80 ? 12.164 2.379 3.898 1 97.75 80 ARG A CA 1
ATOM 627 C C . ARG A 1 80 ? 12.609 2.137 2.461 1 97.75 80 ARG A C 1
ATOM 629 O O . ARG A 1 80 ? 12.656 3.066 1.654 1 97.75 80 ARG A O 1
ATOM 636 N N . LYS A 1 81 ? 12.953 0.914 2.18 1 98.44 81 LYS A N 1
ATOM 637 C CA . LYS A 1 81 ? 13.398 0.563 0.833 1 98.44 81 LYS A CA 1
ATOM 638 C C . LYS A 1 81 ? 12.281 0.775 -0.187 1 98.44 81 LYS A C 1
ATOM 640 O O . LYS A 1 81 ? 12.531 1.263 -1.292 1 98.44 81 LYS A O 1
ATOM 645 N N . ALA A 1 82 ? 11.055 0.435 0.186 1 98.69 82 ALA A N 1
ATOM 646 C CA . ALA A 1 82 ? 9.906 0.666 -0.69 1 98.69 82 ALA A CA 1
ATOM 647 C C . ALA A 1 82 ? 9.75 2.15 -1.01 1 98.69 82 ALA A C 1
ATOM 649 O O . ALA A 1 82 ? 9.492 2.52 -2.158 1 98.69 82 ALA A O 1
ATOM 650 N N . ALA A 1 83 ? 9.914 2.982 -0.012 1 98.69 83 ALA A N 1
ATOM 651 C CA . ALA A 1 83 ? 9.812 4.422 -0.223 1 98.69 83 ALA A CA 1
ATOM 652 C C . ALA A 1 83 ? 10.906 4.922 -1.159 1 98.69 83 ALA A C 1
ATOM 654 O O . ALA A 1 83 ? 10.664 5.781 -2.01 1 98.69 83 ALA A O 1
ATOM 655 N N . GLU A 1 84 ? 12.109 4.395 -0.992 1 98.06 84 GLU A N 1
ATOM 656 C CA . GLU A 1 84 ? 13.211 4.746 -1.877 1 98.06 84 GLU A CA 1
ATOM 657 C C . GLU A 1 84 ? 12.906 4.367 -3.322 1 98.06 84 GLU A C 1
ATOM 659 O O . GLU A 1 84 ? 13.133 5.16 -4.238 1 98.06 84 GLU A O 1
ATOM 664 N N . ILE A 1 85 ? 12.414 3.207 -3.482 1 97.5 85 ILE A N 1
ATOM 665 C CA . ILE A 1 85 ? 12.078 2.719 -4.816 1 97.5 85 ILE A CA 1
ATOM 666 C C . ILE A 1 85 ? 10.969 3.582 -5.418 1 97.5 85 ILE A C 1
ATOM 668 O O . ILE A 1 85 ? 11.062 3.998 -6.574 1 97.5 85 ILE A O 1
ATOM 672 N N . LYS A 1 86 ? 9.961 3.824 -4.617 1 97.25 86 LYS A N 1
ATOM 673 C CA . LYS A 1 86 ? 8.828 4.617 -5.094 1 97.25 86 LYS A CA 1
ATOM 674 C C . LYS A 1 86 ? 9.266 6.043 -5.43 1 97.25 86 LYS A C 1
ATOM 676 O O . LYS A 1 86 ? 8.711 6.668 -6.34 1 97.25 86 LYS A O 1
ATOM 681 N N . CYS A 1 87 ? 10.188 6.562 -4.656 1 98 87 CYS A N 1
ATOM 682 C CA . CYS A 1 87 ? 10.727 7.891 -4.918 1 98 87 CYS A CA 1
ATOM 683 C C . CYS A 1 87 ? 11.43 7.938 -6.27 1 98 87 CYS A C 1
ATOM 685 O O . CYS A 1 87 ? 11.297 8.914 -7.008 1 98 87 CYS A O 1
ATOM 687 N N . ALA A 1 88 ? 12.094 6.914 -6.621 1 96.31 88 ALA A N 1
ATOM 688 C CA . ALA A 1 88 ? 12.969 6.891 -7.785 1 96.31 88 ALA A CA 1
ATOM 689 C C . ALA A 1 88 ? 12.234 6.395 -9.023 1 96.31 88 ALA A C 1
ATOM 691 O O . ALA A 1 88 ? 12.656 6.652 -10.156 1 96.31 88 ALA A O 1
ATOM 692 N N . HIS A 1 89 ? 11.125 5.684 -8.844 1 94.94 89 HIS A N 1
ATOM 693 C CA . HIS A 1 89 ? 10.453 5.035 -9.969 1 94.94 89 HIS A CA 1
ATOM 694 C C . HIS A 1 89 ? 8.945 5.242 -9.898 1 94.94 89 HIS A C 1
ATOM 696 O O . HIS A 1 89 ? 8.383 5.418 -8.812 1 94.94 89 HIS A O 1
ATOM 702 N N . SER A 1 90 ? 8.234 5.141 -10.992 1 93.44 90 SER A N 1
ATOM 703 C CA . SER A 1 90 ? 6.801 5.383 -11.094 1 93.44 90 SER A CA 1
ATOM 704 C C . SER A 1 90 ? 6.012 4.09 -10.953 1 93.44 90 SER A C 1
ATOM 706 O O . SER A 1 90 ? 4.988 3.902 -11.617 1 93.44 90 SER A O 1
ATOM 708 N N . VAL A 1 91 ? 6.387 3.236 -10.148 1 94.81 91 VAL A N 1
ATOM 709 C CA . VAL A 1 91 ? 5.68 1.98 -9.922 1 94.81 91 VAL A CA 1
ATOM 710 C C . VAL A 1 91 ? 4.645 2.166 -8.812 1 94.81 91 VAL A C 1
ATOM 712 O O . VAL A 1 91 ? 4.648 3.182 -8.109 1 94.81 91 VAL A O 1
ATOM 715 N N . SER A 1 92 ? 3.682 1.216 -8.664 1 96.31 92 SER A N 1
ATOM 716 C CA . SER A 1 92 ? 2.721 1.252 -7.562 1 96.31 92 SER A CA 1
ATOM 717 C C . SER A 1 92 ? 3.408 1.035 -6.219 1 96.31 92 SER A C 1
ATOM 719 O O . SER A 1 92 ? 4.531 0.535 -6.164 1 96.31 92 SER A O 1
ATOM 721 N N . ILE A 1 93 ? 2.783 1.374 -5.129 1 98.38 93 ILE A N 1
ATOM 722 C CA . ILE A 1 93 ? 3.398 1.203 -3.816 1 98.38 93 ILE A CA 1
ATOM 723 C C . ILE A 1 93 ? 3.547 -0.284 -3.506 1 98.38 93 ILE A C 1
ATOM 725 O O . ILE A 1 93 ? 4.523 -0.699 -2.875 1 98.38 93 ILE A O 1
ATOM 729 N N . VAL A 1 94 ? 2.617 -1.143 -3.945 1 98.5 94 VAL A N 1
ATOM 730 C CA . VAL A 1 94 ? 2.73 -2.58 -3.727 1 98.5 94 VAL A CA 1
ATOM 731 C C . VAL A 1 94 ? 3.941 -3.125 -4.484 1 98.5 94 VAL A C 1
ATOM 733 O O . VAL A 1 94 ? 4.734 -3.891 -3.93 1 98.5 94 VAL A O 1
ATOM 736 N N . ASP A 1 95 ? 4.102 -2.682 -5.738 1 97.69 95 ASP A N 1
ATOM 737 C CA . ASP A 1 95 ? 5.273 -3.084 -6.512 1 97.69 95 ASP A CA 1
ATOM 738 C C . ASP A 1 95 ? 6.562 -2.617 -5.836 1 97.69 95 ASP A C 1
ATOM 740 O O . ASP A 1 95 ? 7.555 -3.348 -5.812 1 97.69 95 ASP A O 1
ATOM 744 N N . ALA A 1 96 ? 6.52 -1.429 -5.32 1 98.25 96 ALA A N 1
ATOM 745 C CA . ALA A 1 96 ? 7.691 -0.895 -4.629 1 98.25 96 ALA A CA 1
ATOM 746 C C . ALA A 1 96 ? 8.047 -1.751 -3.416 1 98.25 96 ALA A C 1
ATOM 748 O O . ALA A 1 96 ? 9.227 -2.014 -3.162 1 98.25 96 ALA A O 1
ATOM 749 N N . PHE A 1 97 ? 7.07 -2.178 -2.654 1 98.88 97 PHE A N 1
ATOM 750 C CA . PHE A 1 97 ? 7.312 -3.051 -1.511 1 98.88 97 PHE A CA 1
ATOM 751 C C . PHE A 1 97 ? 7.871 -4.395 -1.965 1 98.88 97 PHE A C 1
ATOM 753 O O . PHE A 1 97 ? 8.766 -4.953 -1.323 1 98.88 97 PHE A O 1
ATOM 760 N N . ASN A 1 98 ? 7.324 -4.926 -3.059 1 98.5 98 ASN A N 1
ATOM 761 C CA . ASN A 1 98 ? 7.816 -6.199 -3.574 1 98.5 98 ASN A CA 1
ATOM 762 C C . ASN A 1 98 ? 9.273 -6.098 -4.012 1 98.5 98 ASN A C 1
ATOM 764 O O . ASN A 1 98 ? 10.094 -6.953 -3.668 1 98.5 98 ASN A O 1
ATOM 768 N N . ILE A 1 99 ? 9.586 -5.043 -4.758 1 98.25 99 ILE A N 1
ATOM 769 C CA . ILE A 1 99 ? 10.953 -4.82 -5.219 1 98.25 99 ILE A CA 1
ATOM 770 C C . ILE A 1 99 ? 11.859 -4.57 -4.02 1 98.25 99 ILE A C 1
ATOM 772 O O . ILE A 1 99 ? 12.945 -5.145 -3.928 1 98.25 99 ILE A O 1
ATOM 776 N N . GLY A 1 100 ? 11.406 -3.734 -3.109 1 98.56 100 GLY A N 1
ATOM 777 C CA . GLY A 1 100 ? 12.18 -3.453 -1.911 1 98.56 100 GLY A CA 1
ATOM 778 C C . GLY A 1 100 ? 12.477 -4.691 -1.089 1 98.56 100 GLY A C 1
ATOM 779 O O . GLY A 1 100 ? 13.594 -4.863 -0.596 1 98.56 100 GLY A O 1
ATOM 780 N N . ALA A 1 101 ? 11.5 -5.543 -0.895 1 98.81 101 ALA A N 1
ATOM 781 C CA . ALA A 1 101 ? 11.695 -6.801 -0.172 1 98.81 101 ALA A CA 1
ATOM 782 C C . ALA A 1 101 ? 12.742 -7.672 -0.856 1 98.81 101 ALA A C 1
ATOM 784 O O . ALA A 1 101 ? 13.641 -8.195 -0.202 1 98.81 101 ALA A O 1
ATOM 785 N N . ALA A 1 102 ? 12.586 -7.793 -2.199 1 98.69 102 ALA A N 1
ATOM 786 C CA . ALA A 1 102 ? 13.531 -8.602 -2.969 1 98.69 102 ALA A CA 1
ATOM 787 C C . ALA A 1 102 ? 14.953 -8.078 -2.803 1 98.69 102 ALA A C 1
ATOM 789 O O . ALA A 1 102 ? 15.883 -8.859 -2.553 1 98.69 102 ALA A O 1
ATOM 790 N N . GLN A 1 103 ? 15.148 -6.82 -2.912 1 98.56 103 GLN A N 1
ATOM 791 C CA . GLN A 1 103 ? 16.469 -6.215 -2.83 1 98.56 103 GLN A CA 1
ATOM 792 C C . GLN A 1 103 ? 17.078 -6.395 -1.438 1 98.56 103 GLN A C 1
ATOM 794 O O . GLN A 1 103 ? 18.25 -6.758 -1.305 1 98.56 103 GLN A O 1
ATOM 799 N N . GLU A 1 104 ? 16.281 -6.156 -0.438 1 98.56 104 GLU A N 1
ATOM 800 C CA . GLU A 1 104 ? 16.781 -6.281 0.929 1 98.56 104 GLU A CA 1
ATOM 801 C C . GLU A 1 104 ? 17.141 -7.73 1.258 1 98.56 104 GLU A C 1
ATOM 803 O O . GLU A 1 104 ? 18.078 -7.984 2.006 1 98.56 104 GLU A O 1
ATOM 808 N N . LEU A 1 105 ? 16.359 -8.633 0.771 1 98.5 105 LEU A N 1
ATOM 809 C CA . LEU A 1 105 ? 16.578 -10.047 1.037 1 98.5 105 LEU A CA 1
ATOM 810 C C . LEU A 1 105 ? 17.594 -10.633 0.066 1 98.5 105 LEU A C 1
ATOM 812 O O . LEU A 1 105 ? 17.953 -11.805 0.172 1 98.5 105 LEU A O 1
ATOM 816 N N . LYS A 1 106 ? 18.016 -9.836 -0.924 1 98.25 106 LYS A N 1
ATOM 817 C CA . LYS A 1 106 ? 18.984 -10.242 -1.944 1 98.25 106 LYS A CA 1
ATOM 818 C C . LYS A 1 106 ? 18.469 -11.43 -2.754 1 98.25 106 LYS A C 1
ATOM 820 O O . LYS A 1 106 ? 19.188 -12.398 -2.98 1 98.25 106 LYS A O 1
ATOM 825 N N . ILE A 1 107 ? 17.203 -11.367 -3.084 1 98.62 107 ILE A N 1
ATOM 826 C CA . ILE A 1 107 ? 16.562 -12.328 -3.967 1 98.62 107 ILE A CA 1
ATOM 827 C C . ILE A 1 107 ? 15.836 -11.594 -5.094 1 98.62 107 ILE A C 1
ATOM 829 O O . ILE A 1 107 ? 15.836 -10.359 -5.137 1 98.62 107 ILE A O 1
ATOM 833 N N . ASN A 1 108 ? 15.211 -12.312 -6.027 1 97.69 108 ASN A N 1
ATOM 834 C CA . ASN A 1 108 ? 14.516 -11.688 -7.148 1 97.69 108 ASN A CA 1
ATOM 835 C C . ASN A 1 108 ? 13.023 -11.531 -6.863 1 97.69 108 ASN A C 1
ATOM 837 O O . ASN A 1 108 ? 12.453 -12.297 -6.086 1 97.69 108 ASN A O 1
ATOM 841 N N . ALA A 1 109 ? 12.508 -10.5 -7.387 1 97.94 109 ALA A N 1
ATOM 842 C CA . ALA A 1 109 ? 11.062 -10.367 -7.527 1 97.94 109 ALA A CA 1
ATOM 843 C C . ALA A 1 109 ? 10.609 -10.75 -8.93 1 97.94 109 ALA A C 1
ATOM 845 O O . ALA A 1 109 ? 11.156 -10.258 -9.922 1 97.94 109 ALA A O 1
ATOM 846 N N . ILE A 1 110 ? 9.641 -11.594 -8.992 1 97.88 110 ILE A N 1
ATOM 847 C CA . ILE A 1 110 ? 9.141 -12.055 -10.281 1 97.88 110 ILE A CA 1
ATOM 848 C C . ILE A 1 110 ? 7.863 -11.297 -10.641 1 97.88 110 ILE A C 1
ATOM 850 O O . ILE A 1 110 ? 6.863 -11.391 -9.922 1 97.88 110 ILE A O 1
ATOM 854 N N . PHE A 1 111 ? 7.906 -10.594 -11.742 1 96.94 111 PHE A N 1
ATOM 855 C CA . PHE A 1 111 ? 6.801 -9.766 -12.211 1 96.94 111 PHE A CA 1
ATOM 856 C C . PHE A 1 111 ? 6.258 -10.289 -13.539 1 96.94 111 PHE A C 1
ATOM 858 O O . PHE A 1 111 ? 6.973 -10.953 -14.289 1 96.94 111 PHE A O 1
ATOM 865 N N . LYS A 1 112 ? 5.012 -10.016 -13.68 1 93.69 112 LYS A N 1
ATOM 866 C CA . LYS A 1 112 ? 4.5 -10.117 -15.047 1 93.69 112 LYS A CA 1
ATOM 867 C C . LYS A 1 112 ? 5.031 -8.977 -15.914 1 93.69 112 LYS A C 1
ATOM 869 O O . LYS A 1 112 ? 5.148 -7.84 -15.453 1 93.69 112 LYS A O 1
ATOM 874 N N . LYS A 1 113 ? 5.383 -9.258 -17.047 1 84.56 113 LYS A N 1
ATOM 875 C CA . LYS A 1 113 ? 5.883 -8.203 -17.922 1 84.56 113 LYS A CA 1
ATOM 876 C C . LYS A 1 113 ? 4.824 -7.129 -18.141 1 84.56 113 LYS A C 1
ATOM 878 O O . LYS A 1 113 ? 3.727 -7.414 -18.625 1 84.56 113 LYS A O 1
ATOM 883 N N . GLU A 1 114 ? 5.07 -6.055 -17.469 1 76.19 114 GLU A N 1
ATOM 884 C CA . GLU A 1 114 ? 4.203 -4.891 -17.625 1 76.19 114 GLU A CA 1
ATOM 885 C C . GLU A 1 114 ? 5.008 -3.643 -17.969 1 76.19 114 GLU A C 1
ATOM 887 O O . GLU A 1 114 ? 6.172 -3.523 -17.578 1 76.19 114 GLU A O 1
ATOM 892 N N . LYS A 1 115 ? 4.445 -2.789 -18.656 1 64.38 115 LYS A N 1
ATOM 893 C CA . LYS A 1 115 ? 5.078 -1.581 -19.172 1 64.38 115 LYS A CA 1
ATOM 894 C C . LYS A 1 115 ? 5.594 -0.697 -18.031 1 64.38 115 LYS A C 1
ATOM 896 O O . LYS A 1 115 ? 6.574 0.027 -18.203 1 64.38 115 LYS A O 1
ATOM 901 N N . GLU A 1 116 ? 4.965 -0.857 -17 1 71.69 116 GLU A N 1
ATOM 902 C CA . GLU A 1 116 ? 5.281 0.105 -15.953 1 71.69 116 GLU A CA 1
ATOM 903 C C . GLU A 1 116 ? 6.535 -0.304 -15.188 1 71.69 116 GLU A C 1
ATOM 905 O O . GLU A 1 116 ? 7.168 0.526 -14.531 1 71.69 116 GLU A O 1
ATOM 910 N N . ILE A 1 117 ? 6.781 -1.6 -15.336 1 73.94 117 ILE A N 1
ATOM 911 C CA . ILE A 1 117 ? 7.941 -2.043 -14.57 1 73.94 117 ILE A CA 1
ATOM 912 C C . ILE A 1 117 ? 9.148 -2.182 -15.5 1 73.94 117 ILE A C 1
ATOM 914 O O . ILE A 1 117 ? 9.086 -2.885 -16.516 1 73.94 117 ILE A O 1
ATOM 918 N N . ASP A 1 118 ? 10.07 -1.388 -15.164 1 73.69 118 ASP A N 1
ATOM 919 C CA . ASP A 1 118 ? 11.328 -1.402 -15.906 1 73.69 118 ASP A CA 1
ATOM 920 C C . ASP A 1 118 ? 12.258 -2.492 -15.383 1 73.69 118 ASP A C 1
ATOM 922 O O . ASP A 1 118 ? 12.547 -2.547 -14.188 1 73.69 118 ASP A O 1
ATOM 926 N N . LYS A 1 119 ? 12.734 -3.162 -16.172 1 74.62 119 LYS A N 1
ATOM 927 C CA . LYS A 1 119 ? 13.633 -4.262 -15.836 1 74.62 119 LYS A CA 1
ATOM 928 C C . LYS A 1 119 ? 14.984 -3.734 -15.344 1 74.62 119 LYS A C 1
ATOM 930 O O . LYS A 1 119 ? 15.766 -4.477 -14.75 1 74.62 119 LYS A O 1
ATOM 935 N N . SER A 1 120 ? 15.078 -2.521 -15.586 1 81.69 120 SER A N 1
ATOM 936 C CA . SER A 1 120 ? 16.359 -1.953 -15.172 1 81.69 120 SER A CA 1
ATOM 937 C C . SER A 1 120 ? 16.453 -1.87 -13.648 1 81.69 120 SER A C 1
ATOM 939 O O . SER A 1 120 ? 17.547 -1.735 -13.109 1 81.69 120 SER A O 1
ATOM 941 N N . ILE A 1 121 ? 15.375 -2.064 -13 1 89.56 121 ILE A N 1
ATOM 942 C CA . ILE A 1 121 ? 15.406 -2.051 -11.547 1 89.56 121 ILE A CA 1
ATOM 943 C C . ILE A 1 121 ? 16.047 -3.334 -11.031 1 89.56 121 ILE A C 1
ATOM 945 O O . ILE A 1 121 ? 15.672 -4.434 -11.43 1 89.56 121 ILE A O 1
ATOM 949 N N . SER A 1 122 ? 16.969 -3.193 -10.195 1 91.62 122 SER A N 1
ATOM 950 C CA . SER A 1 122 ? 17.734 -4.34 -9.695 1 91.62 122 SER A CA 1
ATOM 951 C C . SER A 1 122 ? 16.797 -5.371 -9.047 1 91.62 122 SER A C 1
ATOM 953 O O . SER A 1 122 ? 15.797 -5.008 -8.438 1 91.62 122 SER A O 1
ATOM 955 N N . ASN A 1 123 ? 17.031 -6.648 -9.219 1 95 123 ASN A N 1
ATOM 956 C CA . ASN A 1 123 ? 16.391 -7.797 -8.586 1 95 123 ASN A CA 1
ATOM 957 C C . ASN A 1 123 ? 15.016 -8.062 -9.172 1 95 123 ASN A C 1
ATOM 959 O O . ASN A 1 123 ? 14.219 -8.812 -8.594 1 95 123 ASN A O 1
ATOM 963 N N . VAL A 1 124 ? 14.711 -7.441 -10.297 1 95 124 VAL A N 1
ATOM 964 C CA . VAL A 1 124 ? 13.438 -7.699 -10.961 1 95 124 VAL A CA 1
ATOM 965 C C . VAL A 1 124 ? 13.641 -8.664 -12.125 1 95 124 VAL A C 1
ATOM 967 O O . VAL A 1 124 ? 14.539 -8.461 -12.953 1 95 124 VAL A O 1
ATOM 970 N N . VAL A 1 125 ? 12.875 -9.688 -12.164 1 94.44 125 VAL A N 1
ATOM 971 C CA . VAL A 1 125 ? 12.844 -10.625 -13.281 1 94.44 125 VAL A CA 1
ATOM 972 C C . VAL A 1 125 ? 11.406 -10.797 -13.773 1 94.44 125 VAL A C 1
ATOM 974 O O . VAL A 1 125 ? 10.461 -10.719 -12.984 1 94.44 125 VAL A O 1
ATOM 977 N N . PHE A 1 126 ? 11.336 -11.039 -15.055 1 94.62 126 PHE A N 1
ATOM 978 C CA . PHE A 1 126 ? 10 -11.25 -15.617 1 94.62 126 PHE A CA 1
ATOM 979 C C . PHE A 1 126 ? 9.695 -12.734 -15.742 1 94.62 126 PHE A C 1
ATOM 981 O O . PHE A 1 126 ? 10.555 -13.523 -16.125 1 94.62 126 PHE A O 1
ATOM 988 N N . ALA A 1 127 ? 8.484 -13.078 -15.406 1 93.81 127 ALA A N 1
ATOM 989 C CA . ALA A 1 127 ? 8.055 -14.477 -15.375 1 93.81 127 ALA A CA 1
ATOM 990 C C . ALA A 1 127 ? 8.273 -15.141 -16.734 1 93.81 127 ALA A C 1
ATOM 992 O O . ALA A 1 127 ? 8.617 -16.328 -16.797 1 93.81 127 ALA A O 1
ATOM 993 N N . ASP A 1 128 ? 8.055 -14.352 -17.766 1 91 128 ASP A N 1
ATOM 994 C CA . ASP A 1 128 ? 8.141 -14.922 -19.109 1 91 128 ASP A CA 1
ATOM 995 C C . ASP A 1 128 ? 9.578 -15.273 -19.469 1 91 128 ASP A C 1
ATOM 997 O O . ASP A 1 128 ? 9.828 -15.992 -20.438 1 91 128 ASP A O 1
ATOM 1001 N N . GLU A 1 129 ? 10.523 -14.844 -18.641 1 88.38 129 GLU A N 1
ATOM 1002 C CA . GLU A 1 129 ? 11.938 -15.07 -18.906 1 88.38 129 GLU A CA 1
ATOM 1003 C C . GLU A 1 129 ? 12.453 -16.281 -18.141 1 88.38 129 GLU A C 1
ATOM 1005 O O . GLU A 1 129 ? 13.609 -16.688 -18.297 1 88.38 129 GLU A O 1
ATOM 1010 N N . LEU A 1 130 ? 11.672 -16.797 -17.312 1 88.94 130 LEU A N 1
ATOM 1011 C CA . LEU A 1 130 ? 12.07 -17.953 -16.5 1 88.94 130 LEU A CA 1
ATOM 1012 C C . LEU A 1 130 ? 11.828 -19.25 -17.25 1 88.94 130 LEU A C 1
ATOM 1014 O O . LEU A 1 130 ? 10.914 -19.344 -18.062 1 88.94 130 LEU A O 1
ATOM 1018 N N . MET B 1 1 ? -11.086 14.625 19.391 1 94.69 1 MET B N 1
ATOM 1019 C CA . MET B 1 1 ? -11.578 13.406 18.75 1 94.69 1 MET B CA 1
ATOM 1020 C C . MET B 1 1 ? -10.469 12.727 17.953 1 94.69 1 MET B C 1
ATOM 1022 O O . MET B 1 1 ? -9.664 13.398 17.297 1 94.69 1 MET B O 1
ATOM 1026 N N . LYS B 1 2 ? -10.383 11.414 17.969 1 98.5 2 LYS B N 1
ATOM 1027 C CA . LYS B 1 2 ? -9.406 10.656 17.188 1 98.5 2 LYS B CA 1
ATOM 1028 C C . LYS B 1 2 ? -9.773 10.656 15.703 1 98.5 2 LYS B C 1
ATOM 1030 O O . LYS B 1 2 ? -10.953 10.547 15.352 1 98.5 2 LYS B O 1
ATOM 1035 N N . ALA B 1 3 ? -8.734 10.727 14.844 1 98.75 3 ALA B N 1
ATOM 1036 C CA . ALA B 1 3 ? -8.977 10.68 13.406 1 98.75 3 ALA B CA 1
ATOM 1037 C C . ALA B 1 3 ? -7.746 10.172 12.664 1 98.75 3 ALA B C 1
ATOM 1039 O O . ALA B 1 3 ? -6.613 10.438 13.062 1 98.75 3 ALA B O 1
ATOM 1040 N N . ILE B 1 4 ? -7.965 9.422 11.641 1 98.88 4 ILE B N 1
ATOM 1041 C CA . ILE B 1 4 ? -6.895 9.062 10.719 1 98.88 4 ILE B CA 1
ATOM 1042 C C . ILE B 1 4 ? -6.586 10.234 9.797 1 98.88 4 ILE B C 1
ATOM 1044 O O . ILE B 1 4 ? -7.496 10.828 9.203 1 98.88 4 ILE B O 1
ATOM 1048 N N . ILE B 1 5 ? -5.352 10.656 9.695 1 98.69 5 ILE B N 1
ATOM 1049 C CA . ILE B 1 5 ? -4.965 11.758 8.82 1 98.69 5 ILE B CA 1
ATOM 1050 C C . ILE B 1 5 ? -4.359 11.203 7.535 1 98.69 5 ILE B C 1
ATOM 1052 O O . ILE B 1 5 ? -3.41 10.422 7.57 1 98.69 5 ILE B O 1
ATOM 1056 N N . ASP B 1 6 ? -4.891 11.625 6.438 1 97.62 6 ASP B N 1
ATOM 1057 C CA . ASP B 1 6 ? -4.418 11.172 5.133 1 97.62 6 ASP B CA 1
ATOM 1058 C C . ASP B 1 6 ? -3.143 11.906 4.723 1 97.62 6 ASP B C 1
ATOM 1060 O O . ASP B 1 6 ? -2.805 12.938 5.301 1 97.62 6 ASP B O 1
ATOM 1064 N N . THR B 1 7 ? -2.475 11.336 3.773 1 98 7 THR B N 1
ATOM 1065 C CA . THR B 1 7 ? -1.191 11.859 3.32 1 98 7 THR B CA 1
ATOM 1066 C C . THR B 1 7 ? -1.343 13.289 2.799 1 98 7 THR B C 1
ATOM 1068 O O . THR B 1 7 ? -0.503 14.148 3.074 1 98 7 THR B O 1
ATOM 1071 N N . GLY B 1 8 ? -2.428 13.516 2.061 1 96.88 8 GLY B N 1
ATOM 1072 C CA . GLY B 1 8 ? -2.627 14.836 1.502 1 96.88 8 GLY B CA 1
ATOM 1073 C C . GLY B 1 8 ? -2.732 15.922 2.559 1 96.88 8 GLY B C 1
ATOM 1074 O O . GLY B 1 8 ? -2.234 17.031 2.369 1 96.88 8 GLY B O 1
ATOM 1075 N N . VAL B 1 9 ? -3.383 15.586 3.605 1 97.94 9 VAL B N 1
ATOM 1076 C CA . VAL B 1 9 ? -3.531 16.531 4.707 1 97.94 9 VAL B CA 1
ATOM 1077 C C . VAL B 1 9 ? -2.182 16.734 5.391 1 97.94 9 VAL B C 1
ATOM 1079 O O . VAL B 1 9 ? -1.834 17.859 5.762 1 97.94 9 VAL B O 1
ATOM 1082 N N . LEU B 1 10 ? -1.427 15.711 5.582 1 98.12 10 LEU B N 1
ATOM 1083 C CA . LEU B 1 10 ? -0.092 15.82 6.16 1 98.12 10 LEU B CA 1
ATOM 1084 C C . LEU B 1 10 ? 0.792 16.734 5.309 1 98.12 10 LEU B C 1
ATOM 1086 O O . LEU B 1 10 ? 1.562 17.531 5.844 1 98.12 10 LEU B O 1
ATOM 1090 N N . VAL B 1 11 ? 0.71 16.594 4.008 1 97.25 11 VAL B N 1
ATOM 1091 C CA . VAL B 1 11 ? 1.472 17.438 3.098 1 97.25 11 VAL B CA 1
ATOM 1092 C C . VAL B 1 11 ? 1.075 18.891 3.297 1 97.25 11 VAL B C 1
ATOM 1094 O O . VAL B 1 11 ? 1.934 19.781 3.318 1 97.25 11 VAL B O 1
ATOM 1097 N N . GLU B 1 12 ? -0.239 19.125 3.432 1 96.94 12 GLU B N 1
ATOM 1098 C CA . GLU B 1 12 ? -0.709 20.484 3.691 1 96.94 12 GLU B CA 1
ATOM 1099 C C . GLU B 1 12 ? -0.121 21.031 4.988 1 96.94 12 GLU B C 1
ATOM 1101 O O . GLU B 1 12 ? 0.237 22.203 5.062 1 96.94 12 GLU B O 1
ATOM 1106 N N . ILE B 1 13 ? -0.081 20.219 6 1 96.56 13 ILE B N 1
ATOM 1107 C CA . ILE B 1 13 ? 0.5 20.594 7.281 1 96.56 13 ILE B CA 1
ATOM 1108 C C . ILE B 1 13 ? 1.971 20.969 7.094 1 96.56 13 ILE B C 1
ATOM 1110 O O . ILE B 1 13 ? 2.42 22.016 7.555 1 96.56 13 ILE B O 1
ATOM 1114 N N . LEU B 1 14 ? 2.701 20.109 6.402 1 94.06 14 LEU B N 1
ATOM 1115 C CA . LEU B 1 14 ? 4.129 20.312 6.172 1 94.06 14 LEU B CA 1
ATOM 1116 C C . LEU B 1 14 ? 4.387 21.594 5.387 1 94.06 14 LEU B C 1
ATOM 1118 O O . LEU B 1 14 ? 5.367 22.297 5.641 1 94.06 14 LEU B O 1
ATOM 1122 N N . GLU B 1 15 ? 3.498 21.875 4.457 1 95.19 15 GLU B N 1
ATOM 1123 C CA . GLU B 1 15 ? 3.684 23.031 3.574 1 95.19 15 GLU B CA 1
ATOM 1124 C C . GLU B 1 15 ? 3.209 24.312 4.238 1 95.19 15 GLU B C 1
ATOM 1126 O O . GLU B 1 15 ? 3.467 25.406 3.736 1 95.19 15 GLU B O 1
ATOM 1131 N N . GLY B 1 16 ? 2.504 24.203 5.289 1 95.31 16 GLY B N 1
ATOM 1132 C CA . GLY B 1 16 ? 2.006 25.375 5.988 1 95.31 16 GLY B CA 1
ATOM 1133 C C . GLY B 1 16 ? 0.908 26.094 5.227 1 95.31 16 GLY B C 1
ATOM 1134 O O . GLY B 1 16 ? 0.865 27.328 5.211 1 95.31 16 GLY B O 1
ATOM 1135 N N . SER B 1 17 ? 0.163 25.359 4.469 1 96.5 17 SER B N 1
ATOM 1136 C CA . SER B 1 17 ? -0.99 25.953 3.799 1 96.5 17 SER B CA 1
ATOM 1137 C C . SER B 1 17 ? -2.049 26.391 4.805 1 96.5 17 SER B C 1
ATOM 1139 O O . SER B 1 17 ? -1.951 26.078 5.992 1 96.5 17 SER B O 1
ATOM 1141 N N . ASP B 1 18 ? -3.098 27.094 4.336 1 97 18 ASP B N 1
ATOM 1142 C CA . ASP B 1 18 ? -4.184 27.516 5.211 1 97 18 ASP B CA 1
ATOM 1143 C C . ASP B 1 18 ? -4.875 26.312 5.848 1 97 18 ASP B C 1
ATOM 1145 O O . ASP B 1 18 ? -5.133 26.297 7.051 1 97 18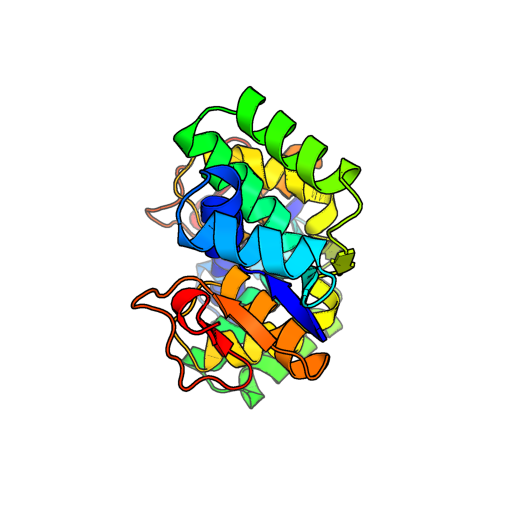 ASP B O 1
ATOM 1149 N N . ILE B 1 19 ? -5.121 25.344 5.078 1 96.19 19 ILE B N 1
ATOM 1150 C CA . ILE B 1 19 ? -5.762 24.141 5.566 1 96.19 19 ILE B CA 1
ATOM 1151 C C . ILE B 1 19 ? -4.832 23.422 6.543 1 96.19 19 ILE B C 1
ATOM 1153 O O . ILE B 1 19 ? -5.273 22.922 7.578 1 96.19 19 ILE B O 1
ATOM 1157 N N . GLY B 1 20 ? -3.568 23.297 6.215 1 97.44 20 GLY B N 1
ATOM 1158 C CA . GLY B 1 20 ? -2.58 22.703 7.094 1 97.44 20 GLY B CA 1
ATOM 1159 C C . GLY B 1 20 ? -2.5 23.375 8.453 1 97.44 20 GLY B C 1
ATOM 1160 O O . GLY B 1 20 ? -2.461 22.688 9.484 1 97.44 20 GLY B O 1
ATOM 1161 N N . GLU B 1 21 ? -2.479 24.672 8.43 1 97.56 21 GLU B N 1
ATOM 1162 C CA . GLU B 1 21 ? -2.43 25.438 9.672 1 97.56 21 GLU B CA 1
ATOM 1163 C C . GLU B 1 21 ? -3.688 25.219 10.508 1 97.56 21 GLU B C 1
ATOM 1165 O O . GLU B 1 21 ? -3.615 25.125 11.734 1 97.56 21 GLU B O 1
ATOM 1170 N N . LYS B 1 22 ? -4.742 25.203 9.828 1 97.69 22 LYS B N 1
ATOM 1171 C CA . LYS B 1 22 ? -6 24.953 10.523 1 97.69 22 LYS B CA 1
ATOM 1172 C C . LYS B 1 22 ? -5.984 23.594 11.219 1 97.69 22 LYS B C 1
ATOM 1174 O O . LYS B 1 22 ? -6.324 23.5 12.406 1 97.69 22 LYS B O 1
ATOM 1179 N N . ILE B 1 23 ? -5.598 22.516 10.547 1 98.06 23 ILE B N 1
ATOM 1180 C CA . ILE B 1 23 ? -5.551 21.172 11.117 1 98.06 23 ILE B CA 1
ATOM 1181 C C . ILE B 1 23 ? -4.543 21.141 12.266 1 98.06 23 ILE B C 1
ATOM 1183 O O . ILE B 1 23 ? -4.805 20.531 13.312 1 98.06 23 ILE B O 1
ATOM 1187 N N . THR B 1 24 ? -3.416 21.812 12.07 1 97.62 24 THR B N 1
ATOM 1188 C CA . THR B 1 24 ? -2.393 21.875 13.109 1 97.62 24 THR B CA 1
ATOM 1189 C C . THR B 1 24 ? -2.955 22.516 14.375 1 97.62 24 THR B C 1
ATOM 1191 O O . THR B 1 24 ? -2.719 22.016 15.484 1 97.62 24 THR B O 1
ATOM 1194 N N . ARG B 1 25 ? -3.674 23.562 14.188 1 97.81 25 ARG B N 1
ATOM 1195 C CA . ARG B 1 25 ? -4.285 24.25 15.32 1 97.81 25 ARG B CA 1
ATOM 1196 C C . ARG B 1 25 ? -5.246 23.328 16.062 1 97.81 25 ARG B C 1
ATOM 1198 O O . ARG B 1 25 ? -5.242 23.281 17.297 1 97.81 25 ARG B O 1
ATOM 1205 N N . LEU B 1 26 ? -6.07 22.578 15.328 1 98.25 26 LEU B N 1
ATOM 1206 C CA . LEU B 1 26 ? -7.02 21.656 15.93 1 98.25 26 LEU B CA 1
ATOM 1207 C C . LEU B 1 26 ? -6.297 20.562 16.703 1 98.25 26 LEU B C 1
ATOM 1209 O O . LEU B 1 26 ? -6.773 20.125 17.75 1 98.25 26 LEU B O 1
ATOM 1213 N N . ILE B 1 27 ? -5.125 20.125 16.25 1 98.06 27 ILE B N 1
ATOM 1214 C CA . ILE B 1 27 ? -4.328 19.109 16.922 1 98.06 27 ILE B CA 1
ATOM 1215 C C . ILE B 1 27 ? -3.738 19.672 18.203 1 98.06 27 ILE B C 1
ATOM 1217 O O . ILE B 1 27 ? -3.844 19.062 19.266 1 98.06 27 ILE B O 1
ATOM 1221 N N . ILE B 1 28 ? -3.211 20.875 18.109 1 96.62 28 ILE B N 1
ATOM 1222 C CA . ILE B 1 28 ? -2.553 21.516 19.25 1 96.62 28 ILE B CA 1
ATOM 1223 C C . ILE B 1 28 ? -3.574 21.781 20.359 1 96.62 28 ILE B C 1
ATOM 1225 O O . ILE B 1 28 ? -3.268 21.641 21.547 1 96.62 28 ILE B O 1
ATOM 1229 N N . GLN B 1 29 ? -4.7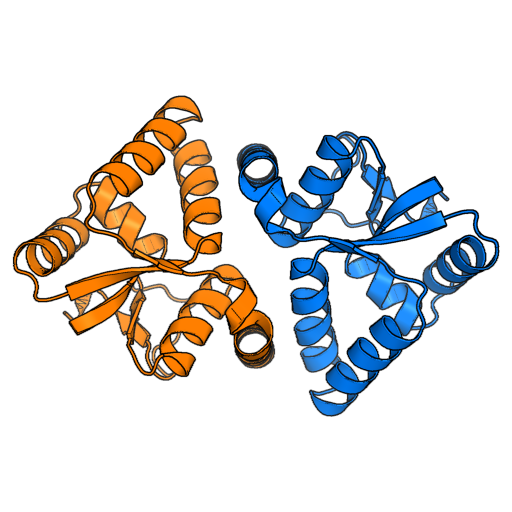3 22.094 19.953 1 97.38 29 GLN B N 1
ATOM 1230 C CA . GLN B 1 29 ? -5.797 22.422 20.891 1 97.38 29 GLN B CA 1
ATOM 1231 C C . GLN B 1 29 ? -6.492 21.156 21.391 1 97.38 29 GLN B C 1
ATOM 1233 O O . GLN B 1 29 ? -7.508 21.234 22.094 1 97.38 29 GLN B O 1
ATOM 1238 N N . ASN B 1 30 ? -6.051 20.016 20.938 1 96.75 30 ASN B N 1
ATOM 1239 C CA . ASN B 1 30 ? -6.539 18.703 21.375 1 96.75 30 ASN B CA 1
ATOM 1240 C C . ASN B 1 30 ? -7.965 18.453 20.906 1 96.75 30 ASN B C 1
ATOM 1242 O O . ASN B 1 30 ? -8.727 17.75 21.562 1 96.75 30 ASN B O 1
ATOM 1246 N N . GLN B 1 31 ? -8.289 19.156 19.906 1 97.94 31 GLN B N 1
ATOM 1247 C CA . GLN B 1 31 ? -9.594 18.906 19.281 1 97.94 31 GLN B CA 1
ATOM 1248 C C . GLN B 1 31 ? -9.531 17.703 18.344 1 97.94 31 GLN B C 1
ATOM 1250 O O . GLN B 1 31 ? -10.539 17.031 18.125 1 97.94 31 GLN B O 1
ATOM 1255 N N . ILE B 1 32 ? -8.359 17.484 17.781 1 98.25 32 ILE B N 1
ATOM 1256 C CA . ILE B 1 32 ? -8.078 16.297 16.969 1 98.25 32 ILE B CA 1
ATOM 1257 C C . ILE B 1 32 ? -6.887 15.547 17.547 1 98.25 32 ILE B C 1
ATOM 1259 O O . ILE B 1 32 ? -5.855 16.141 17.859 1 98.25 32 ILE B O 1
ATOM 1263 N N . GLU B 1 33 ? -7.066 14.367 17.828 1 98.5 33 GLU B N 1
ATOM 1264 C CA . GLU B 1 33 ? -5.977 13.438 18.109 1 98.5 33 GLU B CA 1
ATOM 1265 C C . GLU B 1 33 ? -5.605 12.633 16.875 1 98.5 33 GLU B C 1
ATOM 1267 O O . GLU B 1 33 ? -6.285 11.664 16.531 1 98.5 33 GLU B O 1
ATOM 1272 N N . PRO B 1 34 ? -4.57 13.008 16.234 1 98.75 34 PRO B N 1
ATOM 1273 C CA . PRO B 1 34 ? -4.289 12.453 14.898 1 98.75 34 PRO B CA 1
ATOM 1274 C C . PRO B 1 34 ? -3.65 11.07 14.969 1 98.75 34 PRO B C 1
ATOM 1276 O O . PRO B 1 34 ? -2.723 10.844 15.75 1 98.75 34 PRO B O 1
ATOM 1279 N N . LEU B 1 35 ? -4.152 10.156 14.219 1 98.81 35 LEU B N 1
ATOM 1280 C CA . LEU B 1 35 ? -3.559 8.852 13.945 1 98.81 35 LEU B CA 1
ATOM 1281 C C . LEU B 1 35 ? -3.123 8.75 12.484 1 98.81 35 LEU B C 1
ATOM 1283 O O . LEU B 1 35 ? -3.781 9.297 11.594 1 98.81 35 LEU B O 1
ATOM 1287 N N . ILE B 1 36 ? -2.025 8.125 12.258 1 98.81 36 ILE B N 1
ATOM 1288 C CA . ILE B 1 36 ? -1.496 7.879 10.922 1 98.81 36 ILE B CA 1
ATOM 1289 C C . ILE B 1 36 ? -1.163 6.395 10.766 1 98.81 36 ILE B C 1
ATOM 1291 O O . ILE B 1 36 ? -0.611 5.777 11.68 1 98.81 36 ILE B O 1
ATOM 1295 N N . THR B 1 37 ? -1.526 5.82 9.633 1 98.81 37 THR B N 1
ATOM 1296 C CA . THR B 1 37 ? -1.094 4.449 9.391 1 98.81 37 THR B CA 1
ATOM 1297 C C . THR B 1 37 ? 0.38 4.406 9 1 98.81 37 THR B C 1
ATOM 1299 O O . THR B 1 37 ? 0.909 5.379 8.453 1 98.81 37 THR B O 1
ATOM 1302 N N . ASP B 1 38 ? 1.012 3.346 9.25 1 98.69 38 ASP B N 1
ATOM 1303 C CA . ASP B 1 38 ? 2.418 3.24 8.875 1 98.69 38 ASP B CA 1
ATOM 1304 C C . ASP B 1 38 ? 2.58 3.234 7.355 1 98.69 38 ASP B C 1
ATOM 1306 O O . ASP B 1 38 ? 3.604 3.682 6.836 1 98.69 38 ASP B O 1
ATOM 1310 N N . LEU B 1 39 ? 1.57 2.822 6.633 1 98.81 39 LEU B N 1
ATOM 1311 C CA . LEU B 1 39 ? 1.604 2.922 5.18 1 98.81 39 LEU B CA 1
ATOM 1312 C C . LEU B 1 39 ? 1.546 4.379 4.734 1 98.81 39 LEU B C 1
ATOM 1314 O O . LEU B 1 39 ? 2.188 4.758 3.75 1 98.81 39 LEU B O 1
ATOM 1318 N N . THR B 1 40 ? 0.773 5.188 5.414 1 98.75 40 THR B N 1
ATOM 1319 C CA . THR B 1 40 ? 0.721 6.621 5.148 1 98.75 40 THR B CA 1
ATOM 1320 C C . THR B 1 40 ? 2.092 7.262 5.352 1 98.75 40 THR B C 1
ATOM 1322 O O . THR B 1 40 ? 2.49 8.148 4.594 1 98.75 40 THR B O 1
ATOM 1325 N N . LEU B 1 41 ? 2.83 6.805 6.375 1 98.56 41 LEU B N 1
ATOM 1326 C CA . LEU B 1 41 ? 4.184 7.305 6.59 1 98.56 41 LEU B CA 1
ATOM 1327 C C . LEU B 1 41 ? 5.078 6.98 5.398 1 98.56 41 LEU B C 1
ATOM 1329 O O . LEU B 1 41 ? 5.875 7.816 4.969 1 98.56 41 LEU B O 1
ATOM 1333 N N . THR B 1 42 ? 4.934 5.754 4.91 1 98.81 42 THR B N 1
ATOM 1334 C CA . THR B 1 42 ? 5.699 5.355 3.732 1 98.81 42 THR B CA 1
ATOM 1335 C C . THR B 1 42 ? 5.355 6.246 2.539 1 98.81 42 THR B C 1
ATOM 1337 O O . THR B 1 42 ? 6.246 6.707 1.825 1 98.81 42 THR B O 1
ATOM 1340 N N . GLU B 1 43 ? 4.07 6.477 2.393 1 98.81 43 GLU B N 1
ATOM 1341 C CA . GLU B 1 43 ? 3.625 7.328 1.296 1 98.81 43 GLU B CA 1
ATOM 1342 C C . GLU B 1 43 ? 4.148 8.758 1.458 1 98.81 43 GLU B C 1
ATOM 1344 O O . GLU B 1 43 ? 4.613 9.367 0.493 1 98.81 43 GLU B O 1
ATOM 1349 N N . LEU B 1 44 ? 4.043 9.289 2.641 1 98.69 44 LEU B N 1
ATOM 1350 C CA . LEU B 1 44 ? 4.555 10.633 2.898 1 98.69 44 LEU B CA 1
ATOM 1351 C C . LEU B 1 44 ? 6.039 10.719 2.566 1 98.69 44 LEU B C 1
ATOM 1353 O O . LEU B 1 44 ? 6.5 11.727 2.023 1 98.69 44 LEU B O 1
ATOM 1357 N N . GLN B 1 45 ? 6.758 9.672 2.92 1 98.75 45 GLN B N 1
ATOM 1358 C CA . GLN B 1 45 ? 8.195 9.633 2.67 1 98.75 45 GLN B CA 1
ATOM 1359 C C . GLN B 1 45 ? 8.5 9.789 1.183 1 98.75 45 GLN B C 1
ATOM 1361 O O . GLN B 1 45 ? 9.281 10.656 0.794 1 98.75 45 GLN B O 1
ATOM 1366 N N . TYR B 1 46 ? 7.867 8.977 0.323 1 98.69 46 TYR B N 1
ATOM 1367 C CA . TYR B 1 46 ? 8.258 9.062 -1.08 1 98.69 46 TYR B CA 1
ATOM 1368 C C . TYR B 1 46 ? 7.637 10.281 -1.748 1 98.69 46 TYR B C 1
ATOM 1370 O O . TYR B 1 46 ? 8.211 10.844 -2.688 1 98.69 46 TYR B O 1
ATOM 1378 N N . VAL B 1 47 ? 6.488 10.75 -1.314 1 98.38 47 VAL B N 1
ATOM 1379 C CA . VAL B 1 47 ? 5.883 11.961 -1.868 1 98.38 47 VAL B CA 1
ATOM 1380 C C . VAL B 1 47 ? 6.777 13.164 -1.58 1 98.38 47 VAL B C 1
ATOM 1382 O O . VAL B 1 47 ? 7.02 13.984 -2.463 1 98.38 47 VAL B O 1
ATOM 1385 N N . THR B 1 48 ? 7.246 13.273 -0.341 1 98.44 48 THR B N 1
ATOM 1386 C CA . THR B 1 48 ? 8.133 14.367 0.049 1 98.44 48 THR B CA 1
ATOM 1387 C C . THR B 1 48 ? 9.484 14.242 -0.645 1 98.44 48 THR B C 1
ATOM 1389 O O . THR B 1 48 ? 10.062 15.242 -1.08 1 98.44 48 THR B O 1
ATOM 1392 N N . CYS B 1 49 ? 9.945 13.023 -0.75 1 98.69 49 CYS B N 1
ATOM 1393 C CA . CYS B 1 49 ? 11.211 12.773 -1.444 1 98.69 49 CYS B CA 1
ATOM 1394 C C . CYS B 1 49 ? 11.141 13.266 -2.887 1 98.69 49 CYS B C 1
ATOM 1396 O O . CYS B 1 49 ? 12.062 13.93 -3.363 1 98.69 49 CYS B O 1
ATOM 1398 N N . ARG B 1 50 ? 10.109 1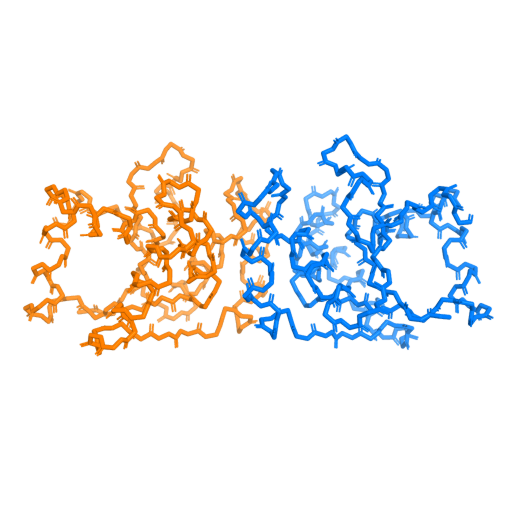3 -3.572 1 98.12 50 ARG B N 1
ATOM 1399 C CA . ARG B 1 50 ? 9.953 13.391 -4.969 1 98.12 50 ARG B CA 1
ATOM 1400 C C . ARG B 1 50 ? 9.898 14.906 -5.109 1 98.12 50 ARG B C 1
ATOM 1402 O O . ARG B 1 50 ? 10.383 15.461 -6.094 1 98.12 50 ARG B O 1
ATOM 1409 N N . LYS B 1 51 ? 9.352 15.5 -4.113 1 97.25 51 LYS B N 1
ATOM 1410 C CA . LYS B 1 51 ? 9.148 16.953 -4.195 1 97.25 51 LYS B CA 1
ATOM 1411 C C . LYS B 1 51 ? 10.391 17.703 -3.727 1 97.25 51 LYS B C 1
ATOM 1413 O O . LYS B 1 51 ? 10.75 18.734 -4.305 1 97.25 51 LYS B O 1
ATOM 1418 N N . TYR B 1 52 ? 11.078 17.156 -2.67 1 97.38 52 TYR B N 1
ATOM 1419 C CA . TYR B 1 52 ? 12.055 18 -1.995 1 97.38 52 TYR B CA 1
ATOM 1420 C C . TYR B 1 52 ? 13.375 17.266 -1.799 1 97.38 52 TYR B C 1
ATOM 1422 O O . TYR B 1 52 ? 14.344 17.844 -1.285 1 97.38 52 TYR B O 1
ATOM 1430 N N . GLY B 1 53 ? 13.398 16.016 -2.174 1 97.69 53 GLY B N 1
ATOM 1431 C CA . GLY B 1 53 ? 14.609 15.242 -2.014 1 97.69 53 GLY B CA 1
ATOM 1432 C C . GLY B 1 53 ? 14.609 14.367 -0.772 1 97.69 53 GLY B C 1
ATOM 1433 O O . GLY B 1 53 ? 13.828 14.602 0.152 1 97.69 53 GLY B O 1
ATOM 1434 N N . ASN B 1 54 ? 15.469 13.367 -0.766 1 97.31 54 ASN B N 1
ATOM 1435 C CA . ASN B 1 54 ? 15.508 12.336 0.271 1 97.31 54 ASN B CA 1
ATOM 1436 C C . ASN B 1 54 ? 15.836 12.93 1.636 1 97.31 54 ASN B C 1
ATOM 1438 O O . ASN B 1 54 ? 15.258 12.539 2.648 1 97.31 54 ASN B O 1
ATOM 1442 N N . LYS B 1 55 ? 16.797 13.812 1.698 1 97.62 55 LYS B N 1
ATOM 1443 C CA . LYS B 1 55 ? 17.203 14.414 2.963 1 97.62 55 LYS B CA 1
ATOM 1444 C C . LYS B 1 55 ? 16.031 15.133 3.631 1 97.62 55 LYS B C 1
ATOM 1446 O O . LYS B 1 55 ? 15.766 14.914 4.816 1 97.62 55 LYS B O 1
ATOM 1451 N N . ARG B 1 56 ? 15.336 15.914 2.885 1 97.38 56 ARG B N 1
ATOM 1452 C CA . ARG B 1 56 ? 14.188 16.641 3.412 1 97.38 56 ARG B CA 1
ATOM 1453 C C . ARG B 1 56 ? 13.094 15.68 3.861 1 97.38 56 ARG B C 1
ATOM 1455 O O . ARG B 1 56 ? 12.469 15.883 4.902 1 97.38 56 ARG B O 1
ATOM 1462 N N . ALA B 1 57 ? 12.852 14.648 3.076 1 98.25 57 ALA B N 1
ATOM 1463 C CA . ALA B 1 57 ? 11.852 13.648 3.428 1 98.25 57 ALA B CA 1
ATOM 1464 C C . ALA B 1 57 ? 12.164 13.008 4.777 1 98.25 57 ALA B C 1
ATOM 1466 O O . ALA B 1 57 ? 11.281 12.883 5.633 1 98.25 57 ALA B O 1
ATOM 1467 N N . ASN B 1 58 ? 13.43 12.672 4.977 1 97.75 58 ASN B N 1
ATOM 1468 C CA . ASN B 1 58 ? 13.852 12.078 6.242 1 97.75 58 ASN B CA 1
ATOM 1469 C C . ASN B 1 58 ? 13.648 13.039 7.406 1 97.75 58 ASN B C 1
ATOM 1471 O O . ASN B 1 58 ? 13.18 12.641 8.477 1 97.75 58 ASN B O 1
ATOM 1475 N N . GLU B 1 59 ? 13.953 14.242 7.156 1 97.38 59 GLU B N 1
ATOM 1476 C CA . GLU B 1 59 ? 13.797 15.258 8.195 1 97.38 59 GLU B CA 1
ATOM 1477 C C . GLU B 1 59 ? 12.336 15.445 8.57 1 97.38 59 GLU B C 1
ATOM 1479 O O . GLU B 1 59 ? 12 15.547 9.758 1 97.38 59 GLU B O 1
ATOM 1484 N N . VAL B 1 60 ? 11.547 15.461 7.574 1 96.06 60 VAL B N 1
ATOM 1485 C CA . VAL B 1 60 ? 10.117 15.672 7.77 1 96.06 60 VAL B CA 1
ATOM 1486 C C . VAL B 1 60 ? 9.523 14.516 8.57 1 96.06 60 VAL B C 1
ATOM 1488 O O . VAL B 1 60 ? 8.797 14.727 9.547 1 96.06 60 VAL B O 1
ATOM 1491 N N . ILE B 1 61 ? 9.836 13.281 8.227 1 97.06 61 ILE B N 1
ATOM 1492 C CA . ILE B 1 61 ? 9.297 12.109 8.891 1 97.06 61 ILE B CA 1
ATOM 1493 C C . ILE B 1 61 ? 9.797 12.055 10.336 1 97.06 61 ILE B C 1
ATOM 1495 O O . ILE B 1 61 ? 9.023 11.797 11.258 1 97.06 61 ILE B O 1
ATOM 1499 N N . GLN B 1 62 ? 11.047 12.359 10.492 1 97.12 62 GLN B N 1
ATOM 1500 C CA . GLN B 1 62 ? 11.617 12.344 11.828 1 97.12 62 GLN B CA 1
ATOM 1501 C C . GLN B 1 62 ? 10.969 13.398 12.719 1 97.12 62 GLN B C 1
ATOM 1503 O O . GLN B 1 62 ? 10.648 13.133 13.875 1 97.12 62 GLN B O 1
ATOM 1508 N N . LYS B 1 63 ? 10.836 14.555 12.203 1 96.25 63 LYS B N 1
ATOM 1509 C CA . LYS B 1 63 ? 10.203 15.633 12.953 1 96.25 63 LYS B CA 1
ATOM 1510 C C . LYS B 1 63 ? 8.766 15.266 13.336 1 96.25 63 LYS B C 1
ATOM 1512 O O . LYS B 1 63 ? 8.344 15.508 14.469 1 96.25 63 LYS B O 1
ATOM 1517 N N . LEU B 1 64 ? 8.07 14.711 12.391 1 95.69 64 LEU B N 1
ATOM 1518 C CA . LEU B 1 64 ? 6.691 14.289 12.633 1 95.69 64 LEU B CA 1
ATOM 1519 C C . LEU B 1 64 ? 6.621 13.281 13.773 1 95.69 64 LEU B C 1
ATOM 1521 O O . LEU B 1 64 ? 5.832 13.445 14.703 1 95.69 64 LEU B O 1
ATOM 1525 N N . LEU B 1 65 ? 7.496 12.32 13.781 1 94.81 65 LEU B N 1
ATOM 1526 C CA . LEU B 1 65 ? 7.496 11.25 14.773 1 94.81 65 LEU B CA 1
ATOM 1527 C C . LEU B 1 65 ? 7.953 11.773 16.141 1 94.81 65 LEU B C 1
ATOM 1529 O O . LEU B 1 65 ? 7.418 11.367 17.172 1 94.81 65 LEU B O 1
ATOM 1533 N N . LYS B 1 66 ? 8.844 12.68 16.141 1 96.12 66 LYS B N 1
ATOM 1534 C CA . LYS B 1 66 ? 9.406 13.211 17.375 1 96.12 66 LYS B CA 1
ATOM 1535 C C . LYS B 1 66 ? 8.453 14.203 18.031 1 96.12 66 LYS B C 1
ATOM 1537 O O . LYS B 1 66 ? 8.562 14.484 19.234 1 96.12 66 LYS B O 1
ATOM 1542 N N . SER B 1 67 ? 7.598 14.844 17.219 1 94.5 67 SER B N 1
ATOM 1543 C CA . SER B 1 67 ? 6.672 15.844 17.734 1 94.5 67 SER B CA 1
ATOM 1544 C C . SER B 1 67 ? 5.809 15.273 18.859 1 94.5 67 SER B C 1
ATOM 1546 O O . SER B 1 67 ? 5.348 16.016 19.734 1 94.5 67 SER B O 1
ATOM 1548 N N . GLY B 1 68 ? 5.461 13.961 18.766 1 94.62 68 GLY B N 1
ATOM 1549 C CA . GLY B 1 68 ? 4.633 13.297 19.766 1 94.62 68 GLY B CA 1
ATOM 1550 C C . GLY B 1 68 ? 3.148 13.5 19.531 1 94.62 68 GLY B C 1
ATOM 1551 O O . GLY B 1 68 ? 2.322 13.008 20.297 1 94.62 68 GLY B O 1
ATOM 1552 N N . PHE B 1 69 ? 2.803 14.133 18.484 1 95.94 69 PHE B N 1
ATOM 1553 C CA . PHE B 1 69 ? 1.408 14.477 18.234 1 95.94 69 PHE B CA 1
ATOM 1554 C C . PHE B 1 69 ? 0.694 13.359 17.484 1 95.94 69 PHE B C 1
ATOM 1556 O O . PHE B 1 69 ? -0.527 13.219 17.578 1 95.94 69 PHE B O 1
ATOM 1563 N N . PHE B 1 70 ? 1.507 12.555 16.812 1 97.44 70 PHE B N 1
ATOM 1564 C CA . PHE B 1 70 ? 0.888 11.602 15.883 1 97.44 70 PHE B CA 1
ATOM 1565 C C . PHE B 1 70 ? 1.04 10.18 16.391 1 97.44 70 PHE B C 1
ATOM 1567 O O . PHE B 1 70 ? 2.154 9.727 16.672 1 97.44 70 PHE B O 1
ATOM 1574 N N . GLY B 1 71 ? -0.099 9.523 16.609 1 98.25 71 GLY B N 1
ATOM 1575 C CA . GLY B 1 71 ? -0.06 8.086 16.859 1 98.25 71 GLY B CA 1
ATOM 1576 C C . GLY B 1 71 ? 0.051 7.27 15.578 1 98.25 71 GLY B C 1
ATOM 1577 O O . GLY B 1 71 ? -0.579 7.59 14.57 1 98.25 71 GLY B O 1
ATOM 1578 N N . ILE B 1 72 ? 0.856 6.25 15.578 1 98.5 72 ILE B N 1
ATOM 1579 C CA . ILE B 1 72 ? 1.024 5.391 14.414 1 98.5 72 ILE B CA 1
ATOM 1580 C C . ILE B 1 72 ? 0.279 4.074 14.625 1 98.5 72 ILE B C 1
ATOM 1582 O O . ILE B 1 72 ? 0.421 3.438 15.672 1 98.5 72 ILE B O 1
ATOM 1586 N N . VAL B 1 73 ? -0.525 3.699 13.695 1 98.5 73 VAL B N 1
ATOM 1587 C CA . VAL B 1 73 ? -1.221 2.42 13.781 1 98.5 73 VAL B CA 1
ATOM 1588 C C . VAL B 1 73 ? -0.723 1.484 12.688 1 98.5 73 VAL B C 1
ATOM 1590 O O . VAL B 1 73 ? -0.289 1.939 11.625 1 98.5 73 VAL B O 1
ATOM 1593 N N . ASN B 1 74 ? -0.787 0.207 12.977 1 98.44 74 ASN B N 1
ATOM 1594 C CA . ASN B 1 74 ? -0.376 -0.819 12.023 1 98.44 74 ASN B CA 1
ATOM 1595 C C . ASN B 1 74 ? -1.408 -1.003 10.914 1 98.44 74 ASN B C 1
ATOM 1597 O O . ASN B 1 74 ? -2.52 -1.473 11.172 1 98.44 74 ASN B O 1
ATOM 1601 N N . SER B 1 75 ? -1.063 -0.645 9.742 1 98.62 75 SER B N 1
ATOM 1602 C CA . SER B 1 75 ? -1.968 -0.67 8.602 1 98.62 75 SER B CA 1
ATOM 1603 C C . SER B 1 75 ? -2.514 -2.074 8.359 1 98.62 75 SER B C 1
ATOM 1605 O O . SER B 1 75 ? -3.697 -2.242 8.055 1 98.62 75 SER B O 1
ATOM 1607 N N . MET B 1 76 ? -1.659 -3.074 8.531 1 98.31 76 MET B N 1
ATOM 1608 C CA . MET B 1 76 ? -2.023 -4.422 8.102 1 98.31 76 MET B CA 1
ATOM 1609 C C . MET B 1 76 ? -3.109 -5.004 9 1 98.31 76 MET B C 1
ATOM 1611 O O . MET B 1 76 ? -3.762 -5.984 8.641 1 98.31 76 MET B O 1
ATOM 1615 N N . ARG B 1 77 ? -3.291 -4.41 10.164 1 98.31 77 ARG B N 1
ATOM 1616 C CA . ARG B 1 77 ? -4.426 -4.773 11.008 1 98.31 77 ARG B CA 1
ATOM 1617 C C . ARG B 1 77 ? -5.746 -4.547 10.273 1 98.31 77 ARG B C 1
ATOM 1619 O O . ARG B 1 77 ? -6.754 -5.18 10.594 1 98.31 77 ARG B O 1
ATOM 1626 N N . PHE B 1 78 ? -5.73 -3.752 9.273 1 98.69 78 PHE B N 1
ATOM 1627 C CA . PHE B 1 78 ? -6.953 -3.342 8.602 1 98.69 78 PHE B CA 1
ATOM 1628 C C . PHE B 1 78 ? -6.973 -3.844 7.16 1 98.69 78 PHE B C 1
ATOM 1630 O O . PHE B 1 78 ? -7.711 -3.32 6.324 1 98.69 78 PHE B O 1
ATOM 1637 N N . ALA B 1 79 ? -6.152 -4.832 6.859 1 98.62 79 ALA B N 1
ATOM 1638 C CA . ALA B 1 79 ? -5.938 -5.297 5.492 1 98.62 79 ALA B CA 1
ATOM 1639 C C . ALA B 1 79 ? -7.246 -5.766 4.859 1 98.62 79 ALA B C 1
ATOM 1641 O O . ALA B 1 79 ? -7.531 -5.461 3.701 1 98.62 79 ALA B O 1
ATOM 1642 N N . ARG B 1 80 ? -8.039 -6.477 5.598 1 97.75 80 ARG B N 1
ATOM 1643 C CA . ARG B 1 80 ? -9.297 -6.992 5.062 1 97.75 80 ARG B CA 1
ATOM 1644 C C . ARG B 1 80 ? -10.234 -5.852 4.684 1 97.75 80 ARG B C 1
ATOM 1646 O O . ARG B 1 80 ? -10.797 -5.844 3.586 1 97.75 80 ARG B O 1
ATOM 1653 N N . LYS B 1 81 ? -10.414 -4.949 5.594 1 98.44 81 LYS B N 1
ATOM 1654 C CA . LYS B 1 81 ? -11.289 -3.809 5.336 1 98.44 81 LYS B CA 1
ATOM 1655 C C . LYS B 1 81 ? -10.758 -2.953 4.191 1 98.44 81 LYS B C 1
ATOM 1657 O O . LYS B 1 81 ? -11.531 -2.482 3.352 1 98.44 81 LYS B O 1
ATOM 1662 N N . ALA B 1 82 ? -9.445 -2.764 4.129 1 98.69 82 ALA B N 1
ATOM 1663 C CA . ALA B 1 82 ? -8.836 -2.021 3.033 1 98.69 82 ALA B CA 1
ATOM 1664 C C . ALA B 1 82 ? -9.125 -2.686 1.69 1 98.69 82 ALA B C 1
ATOM 1666 O O . ALA B 1 82 ? -9.438 -2.006 0.71 1 98.69 82 ALA B O 1
ATOM 1667 N N . ALA B 1 83 ? -9.031 -3.99 1.659 1 98.69 83 ALA B N 1
ATOM 1668 C CA . ALA B 1 83 ? -9.312 -4.719 0.427 1 98.69 83 ALA B CA 1
ATOM 1669 C C . ALA B 1 83 ? -10.773 -4.555 0.016 1 98.69 83 ALA B C 1
ATOM 1671 O O . ALA B 1 83 ? -11.078 -4.41 -1.17 1 98.69 83 ALA B O 1
ATOM 1672 N N . GLU B 1 84 ? -11.664 -4.59 0.995 1 98.06 84 GLU B N 1
ATOM 1673 C CA . GLU B 1 84 ? -13.078 -4.371 0.723 1 98.06 84 GLU B CA 1
ATOM 1674 C C . GLU B 1 84 ? -13.32 -2.986 0.13 1 98.06 84 GLU B C 1
ATOM 1676 O O . GLU B 1 84 ? -14.055 -2.844 -0.848 1 98.06 84 GLU B O 1
ATOM 1681 N N . ILE B 1 85 ? -12.711 -2.039 0.707 1 97.44 85 ILE B N 1
ATOM 1682 C CA . ILE B 1 85 ? -12.859 -0.664 0.243 1 97.44 85 ILE B CA 1
ATOM 1683 C C . ILE B 1 85 ? -12.297 -0.533 -1.171 1 97.44 85 ILE B C 1
ATOM 1685 O O . ILE B 1 85 ? -12.938 0.056 -2.047 1 97.44 85 ILE B O 1
ATOM 1689 N N . LYS B 1 86 ? -11.117 -1.079 -1.35 1 97.19 86 LYS B N 1
ATOM 1690 C CA . LYS B 1 86 ? -10.469 -0.993 -2.656 1 97.19 86 LYS B CA 1
ATOM 1691 C C . LYS B 1 86 ? -11.281 -1.726 -3.721 1 97.19 86 LYS B C 1
ATOM 1693 O O . LYS B 1 86 ? -11.289 -1.326 -4.887 1 97.19 86 LYS B O 1
ATOM 1698 N N . CYS B 1 87 ? -11.891 -2.812 -3.33 1 97.94 87 CYS B N 1
ATOM 1699 C CA . CYS B 1 87 ? -12.742 -3.564 -4.242 1 97.94 87 CYS B CA 1
ATOM 1700 C C . CYS B 1 87 ? -13.938 -2.727 -4.688 1 97.94 87 CYS B C 1
ATOM 1702 O O . CYS B 1 87 ? -14.312 -2.756 -5.859 1 97.94 87 CYS B O 1
ATOM 1704 N N . ALA B 1 88 ? -14.461 -1.957 -3.834 1 96.19 88 ALA B N 1
ATOM 1705 C CA . ALA B 1 88 ? -15.719 -1.25 -4.062 1 96.19 88 ALA B CA 1
ATOM 1706 C C . ALA B 1 88 ? -15.469 0.141 -4.637 1 96.19 88 ALA B C 1
ATOM 1708 O O . ALA B 1 88 ? -16.359 0.739 -5.238 1 96.19 88 ALA B O 1
ATOM 1709 N N . HIS B 1 89 ? -14.258 0.683 -4.477 1 94.81 89 HIS B N 1
ATOM 1710 C CA . HIS B 1 89 ? -13.992 2.066 -4.852 1 94.81 89 HIS B CA 1
ATOM 1711 C C . HIS B 1 89 ? -12.664 2.191 -5.59 1 94.81 89 HIS B C 1
ATOM 1713 O O . HIS B 1 89 ? -11.758 1.378 -5.387 1 94.81 89 HIS B O 1
ATOM 1719 N N . SER B 1 90 ? -12.461 3.211 -6.371 1 93.38 90 SER B N 1
ATOM 1720 C CA . SER B 1 90 ? -11.273 3.428 -7.195 1 93.38 90 SER B CA 1
ATOM 1721 C C . SER B 1 90 ? -10.25 4.297 -6.473 1 93.38 90 SER B C 1
ATOM 1723 O O . SER B 1 90 ? -9.586 5.125 -7.094 1 93.38 90 SER B O 1
ATOM 1725 N N . VAL B 1 91 ? -10.07 4.152 -5.254 1 94.69 91 VAL B N 1
ATOM 1726 C CA . VAL B 1 91 ? -9.094 4.914 -4.484 1 94.69 91 VAL B CA 1
ATOM 1727 C C . VAL B 1 91 ? -7.758 4.176 -4.473 1 94.69 91 VAL B C 1
ATOM 1729 O O . VAL B 1 91 ? -7.68 3.012 -4.871 1 94.69 91 VAL B O 1
ATOM 1732 N N . SER B 1 92 ? -6.656 4.855 -4.082 1 96.31 92 SER B N 1
ATOM 1733 C CA . SER B 1 92 ? -5.359 4.203 -3.932 1 96.31 92 SER B CA 1
ATOM 1734 C C . SER B 1 92 ? -5.379 3.195 -2.787 1 96.31 92 SER B C 1
ATOM 1736 O O . SER B 1 92 ? -6.258 3.242 -1.926 1 96.31 92 SER B O 1
ATOM 1738 N N . ILE B 1 93 ? -4.445 2.297 -2.729 1 98.38 93 ILE B N 1
ATOM 1739 C CA . ILE B 1 93 ? -4.422 1.298 -1.665 1 98.38 93 ILE B CA 1
ATOM 1740 C C . ILE B 1 93 ? -4.125 1.975 -0.328 1 98.38 93 ILE B C 1
ATOM 1742 O O . ILE B 1 93 ? -4.652 1.567 0.71 1 98.38 93 ILE B O 1
ATOM 1746 N N . VAL B 1 94 ? -3.312 3.029 -0.293 1 98.5 94 VAL B N 1
ATOM 1747 C CA . VAL B 1 94 ? -3.031 3.75 0.944 1 98.5 94 VAL B CA 1
ATOM 1748 C C . VAL B 1 94 ? -4.309 4.414 1.455 1 98.5 94 VAL B C 1
ATOM 1750 O O . VAL B 1 94 ? -4.629 4.324 2.643 1 98.5 94 VAL B O 1
ATOM 1753 N N . ASP B 1 95 ? -5.055 5.047 0.538 1 97.62 95 ASP B N 1
ATOM 1754 C CA . ASP B 1 95 ? -6.332 5.645 0.916 1 97.62 95 ASP B CA 1
ATOM 1755 C C . ASP B 1 95 ? -7.297 4.586 1.441 1 97.62 95 ASP B C 1
ATOM 1757 O O . ASP B 1 95 ? -8.031 4.828 2.404 1 97.62 95 ASP B O 1
ATOM 1761 N N . ALA B 1 96 ? -7.289 3.449 0.804 1 98.19 96 ALA B N 1
ATOM 1762 C CA . ALA B 1 96 ? -8.156 2.359 1.244 1 98.19 96 ALA B CA 1
ATOM 1763 C C . ALA B 1 96 ? -7.809 1.919 2.664 1 98.19 96 ALA B C 1
ATOM 1765 O O . ALA B 1 96 ? -8.695 1.655 3.475 1 98.19 96 ALA B O 1
ATOM 1766 N N . PHE B 1 97 ? -6.539 1.81 2.982 1 98.88 97 PHE B N 1
ATOM 1767 C CA . PHE B 1 97 ? -6.109 1.459 4.332 1 98.88 97 PHE B CA 1
ATOM 1768 C C . PHE B 1 97 ? -6.523 2.535 5.328 1 98.88 97 PHE B C 1
ATOM 1770 O O . PHE B 1 97 ? -6.941 2.227 6.445 1 98.88 97 PHE B O 1
ATOM 1777 N N . ASN B 1 98 ? -6.371 3.807 4.934 1 98.5 98 ASN B N 1
ATOM 1778 C CA . ASN B 1 98 ? -6.766 4.898 5.816 1 98.5 98 ASN B CA 1
ATOM 1779 C C . ASN B 1 98 ? -8.266 4.867 6.109 1 98.5 98 ASN B C 1
ATOM 1781 O O . ASN B 1 98 ? -8.68 4.98 7.266 1 98.5 98 ASN B O 1
ATOM 1785 N N . ILE B 1 99 ? -9.055 4.691 5.062 1 98.25 99 ILE B N 1
ATOM 1786 C CA . ILE B 1 99 ? -10.508 4.621 5.215 1 98.25 99 ILE B CA 1
ATOM 1787 C C . ILE B 1 99 ? -10.883 3.379 6.023 1 98.25 99 ILE B C 1
ATOM 1789 O O . ILE B 1 99 ? -11.695 3.453 6.945 1 98.25 99 ILE B O 1
ATOM 1793 N N . GLY B 1 100 ? -10.266 2.266 5.676 1 98.56 100 GLY B N 1
ATOM 1794 C CA . GLY B 1 100 ? -10.516 1.033 6.406 1 98.56 100 GLY B CA 1
ATOM 1795 C C . GLY B 1 100 ? -10.195 1.138 7.883 1 98.56 100 GLY B C 1
ATOM 1796 O O . GLY B 1 100 ? -10.945 0.648 8.727 1 98.56 100 GLY B O 1
ATOM 1797 N N . ALA B 1 101 ? -9.078 1.726 8.219 1 98.81 101 ALA B N 1
ATOM 1798 C CA . ALA B 1 101 ? -8.695 1.938 9.617 1 98.81 101 ALA B CA 1
ATOM 1799 C C . ALA B 1 101 ? -9.734 2.787 10.344 1 98.81 101 ALA B C 1
ATOM 1801 O O . ALA B 1 101 ? -10.164 2.445 11.445 1 98.81 101 ALA B O 1
ATOM 1802 N N . ALA B 1 102 ? -10.125 3.906 9.672 1 98.62 102 ALA B N 1
ATOM 1803 C CA . ALA B 1 102 ? -11.117 4.797 10.266 1 98.62 102 ALA B CA 1
ATOM 1804 C C . ALA B 1 102 ? -12.422 4.059 10.547 1 98.62 102 ALA B C 1
ATOM 1806 O O . ALA B 1 102 ? -12.984 4.172 11.633 1 98.62 102 ALA B O 1
ATOM 1807 N N . GLN B 1 103 ? -12.891 3.307 9.625 1 98.56 103 GLN B N 1
ATOM 1808 C CA . GLN B 1 103 ? -14.156 2.596 9.766 1 98.56 103 GLN B CA 1
ATOM 1809 C C . GLN B 1 103 ? -14.086 1.547 10.867 1 98.56 103 GLN B C 1
ATOM 1811 O O . GLN B 1 103 ? -15 1.44 11.688 1 98.56 103 GLN B O 1
ATOM 1816 N N . GLU B 1 104 ? -13.008 0.808 10.891 1 98.56 104 GLU B N 1
ATOM 1817 C CA . GLU B 1 104 ? -12.867 -0.238 11.898 1 98.56 104 GLU B CA 1
ATOM 1818 C C . GLU B 1 104 ? -12.758 0.357 13.297 1 98.56 104 GLU B C 1
ATOM 1820 O O . GLU B 1 104 ? -13.234 -0.232 14.266 1 98.56 104 GLU B O 1
ATOM 1825 N N . LEU B 1 105 ? -12.094 1.442 13.406 1 98.5 105 LEU B N 1
ATOM 1826 C CA . LEU B 1 105 ? -11.891 2.096 14.695 1 98.5 105 LEU B CA 1
ATOM 1827 C C . LEU B 1 105 ? -13.078 2.986 15.039 1 98.5 105 LEU B C 1
ATOM 1829 O O . LEU B 1 105 ? -13.125 3.574 16.125 1 98.5 105 LEU B O 1
ATOM 1833 N N . LYS B 1 106 ? -14.023 3.15 14.102 1 98.19 106 LYS B N 1
ATOM 1834 C CA . LYS B 1 106 ? -15.219 3.977 14.266 1 98.19 106 LYS B CA 1
ATOM 1835 C C . LYS B 1 106 ? -14.844 5.434 14.516 1 98.19 106 LYS B C 1
ATOM 1837 O O . LYS B 1 106 ? -15.391 6.074 15.422 1 98.19 106 LYS B O 1
ATOM 1842 N N . ILE B 1 107 ? -13.875 5.887 13.781 1 98.62 107 ILE B N 1
ATOM 1843 C CA . ILE B 1 107 ? -13.469 7.289 13.773 1 98.62 107 ILE B CA 1
ATOM 1844 C C . ILE B 1 107 ? -13.438 7.809 12.344 1 98.62 107 ILE B C 1
ATOM 1846 O O . ILE B 1 107 ? -13.703 7.059 11.398 1 98.62 107 ILE B O 1
ATOM 1850 N N . ASN B 1 108 ? -13.109 9.102 12.148 1 97.62 108 ASN B N 1
ATOM 1851 C CA . ASN B 1 108 ? -13.078 9.688 10.812 1 97.62 108 ASN B CA 1
ATOM 1852 C C . ASN B 1 108 ? -11.664 9.664 10.227 1 97.62 108 ASN B C 1
ATOM 1854 O O . ASN B 1 108 ? -10.68 9.688 10.969 1 97.62 108 ASN B O 1
ATOM 1858 N N . ALA B 1 109 ? -11.633 9.508 8.969 1 97.88 109 ALA B N 1
ATOM 1859 C CA . ALA B 1 109 ? -10.43 9.82 8.203 1 97.88 109 ALA B CA 1
ATOM 1860 C C . ALA B 1 109 ? -10.531 11.203 7.57 1 97.88 109 ALA B C 1
ATOM 1862 O O . ALA B 1 109 ? -11.523 11.523 6.914 1 97.88 109 ALA B O 1
ATOM 1863 N N . ILE B 1 110 ? -9.508 11.984 7.777 1 97.81 110 ILE B N 1
ATOM 1864 C CA . ILE B 1 110 ? -9.5 13.344 7.246 1 97.81 110 ILE B CA 1
ATOM 1865 C C . ILE B 1 110 ? -8.664 13.398 5.973 1 97.81 110 ILE B C 1
ATOM 1867 O O . ILE B 1 110 ? -7.465 13.117 6 1 97.81 110 ILE B O 1
ATOM 1871 N N . PHE B 1 111 ? -9.305 13.766 4.887 1 96.88 111 PHE B N 1
ATOM 1872 C CA . PHE B 1 111 ? -8.68 13.82 3.572 1 96.88 111 PHE B CA 1
ATOM 1873 C C . PHE B 1 111 ? -8.625 15.25 3.053 1 96.88 111 PHE B C 1
ATOM 1875 O O . PHE B 1 111 ? -9.438 16.094 3.453 1 96.88 111 PHE B O 1
ATOM 1882 N N . LYS B 1 112 ? -7.637 15.43 2.268 1 93.38 112 LYS B N 1
ATOM 1883 C CA . LYS B 1 112 ? -7.715 16.625 1.429 1 93.38 112 LYS B CA 1
ATOM 1884 C C . LYS B 1 112 ? -8.766 16.469 0.338 1 93.38 112 LYS B C 1
ATOM 1886 O O . LYS B 1 112 ? -8.914 15.383 -0.236 1 93.38 112 LYS B O 1
ATOM 1891 N N . LYS B 1 113 ? -9.5 17.422 0.111 1 83.88 113 LYS B N 1
ATOM 1892 C CA . LYS B 1 113 ? -10.508 17.328 -0.936 1 83.88 113 LYS B CA 1
ATOM 1893 C C . LYS B 1 113 ? -9.875 17.047 -2.293 1 83.88 113 LYS B C 1
ATOM 1895 O O . LYS B 1 113 ? -9.047 17.828 -2.777 1 83.88 113 LYS B O 1
ATOM 1900 N N . GLU B 1 114 ? -10.008 15.797 -2.635 1 75.94 114 GLU B N 1
ATOM 1901 C CA . GLU B 1 114 ? -9.531 15.375 -3.947 1 75.94 114 GLU B CA 1
ATOM 1902 C C . GLU B 1 114 ? -10.641 14.672 -4.734 1 75.94 114 GLU B C 1
ATOM 1904 O O . GLU B 1 114 ? -11.539 14.07 -4.148 1 75.94 114 GLU B O 1
ATOM 1909 N N . LYS B 1 115 ? -10.586 14.766 -5.961 1 63.44 115 LYS B N 1
ATOM 1910 C CA . LYS B 1 115 ? -11.602 14.281 -6.887 1 63.44 115 LYS B CA 1
ATOM 1911 C C . LYS B 1 115 ? -11.789 12.773 -6.754 1 63.44 115 LYS B C 1
ATOM 1913 O O . LYS B 1 115 ? -12.875 12.25 -7 1 63.44 115 LYS B O 1
ATOM 1918 N N . GLU B 1 116 ? -10.805 12.211 -6.324 1 70.62 116 GLU B N 1
ATOM 1919 C CA . GLU B 1 116 ? -10.859 10.75 -6.391 1 70.62 116 GLU B CA 1
ATOM 1920 C C . GLU B 1 116 ? -11.578 10.18 -5.172 1 70.62 116 GLU B C 1
ATOM 1922 O O . GLU B 1 116 ? -12.047 9.039 -5.203 1 70.62 116 GLU B O 1
ATOM 1927 N N . ILE B 1 117 ? -11.578 11.047 -4.164 1 72.81 117 ILE B N 1
ATOM 1928 C CA . ILE B 1 117 ? -12.203 10.508 -2.961 1 72.81 117 ILE B CA 1
ATOM 1929 C C . ILE B 1 117 ? -13.633 11.031 -2.842 1 72.81 117 ILE B C 1
ATOM 1931 O O . ILE B 1 117 ? -13.867 12.242 -2.859 1 72.81 117 ILE B O 1
ATOM 1935 N N . ASP B 1 118 ? -14.477 10.094 -2.883 1 72.94 118 ASP B N 1
ATOM 1936 C CA . ASP B 1 118 ? -15.898 10.398 -2.75 1 72.94 118 ASP B CA 1
ATOM 1937 C C . ASP B 1 118 ? -16.297 10.5 -1.28 1 72.94 118 ASP B C 1
ATOM 1939 O O . ASP B 1 118 ? -16.047 9.578 -0.5 1 72.94 118 ASP B O 1
ATOM 1943 N N . LYS B 1 119 ? -16.906 11.414 -0.977 1 73.69 119 LYS B N 1
ATOM 1944 C CA . LYS B 1 119 ? -17.359 11.672 0.386 1 73.69 119 LYS B CA 1
ATOM 1945 C C . LYS B 1 119 ? -18.453 10.695 0.793 1 73.69 119 LYS B C 1
ATOM 1947 O O . LYS B 1 119 ? -18.75 10.539 1.98 1 73.69 119 LYS B O 1
ATOM 1952 N N . SER B 1 120 ? -18.891 10.102 -0.212 1 80.94 120 SER B N 1
ATOM 1953 C CA . SER B 1 120 ? -19.969 9.172 0.096 1 80.94 120 SER B CA 1
ATOM 1954 C C . SER B 1 120 ? -19.469 7.961 0.872 1 80.94 120 SER B C 1
ATOM 1956 O O . SER B 1 120 ? -20.234 7.246 1.505 1 80.94 120 SER B O 1
ATOM 1958 N N . ILE B 1 121 ? -18.203 7.824 0.913 1 89.12 121 ILE B N 1
ATOM 1959 C CA . ILE B 1 121 ? -17.641 6.715 1.677 1 89.12 121 ILE B CA 1
ATOM 1960 C C . ILE B 1 121 ? -17.734 7.012 3.17 1 89.12 121 ILE B C 1
ATOM 1962 O O . ILE B 1 121 ? -17.344 8.086 3.627 1 89.12 121 ILE B O 1
ATOM 1966 N N . SER B 1 122 ? -18.234 6.121 3.873 1 91.31 122 SER B N 1
ATOM 1967 C CA . SER B 1 122 ? -18.469 6.32 5.301 1 91.31 122 SER B CA 1
ATOM 1968 C C . SER B 1 122 ? -17.172 6.672 6.023 1 91.31 122 SER B C 1
ATOM 1970 O O . SER B 1 122 ? -16.109 6.195 5.656 1 91.31 122 SER B O 1
ATOM 1972 N N . ASN B 1 123 ? -17.188 7.551 6.988 1 94.69 123 ASN B N 1
ATOM 1973 C CA . ASN B 1 123 ? -16.125 7.926 7.91 1 94.69 123 ASN B CA 1
ATOM 1974 C C . ASN B 1 123 ? -15.086 8.812 7.234 1 94.69 123 ASN B C 1
ATOM 1976 O O . ASN B 1 123 ? -13.992 9.008 7.766 1 94.69 123 ASN B O 1
ATOM 1980 N N . VAL B 1 124 ? -15.406 9.328 6.07 1 94.69 124 VAL B N 1
ATOM 1981 C CA . VAL B 1 124 ? -14.492 10.242 5.398 1 94.69 124 VAL B CA 1
ATOM 1982 C C . VAL B 1 124 ? -14.961 11.688 5.598 1 94.69 124 VAL B C 1
ATOM 1984 O O . VAL B 1 124 ? -16.125 12 5.383 1 94.69 124 VAL B O 1
ATOM 1987 N N . VAL B 1 125 ? -14.078 12.516 6.027 1 94.25 125 VAL B N 1
ATOM 1988 C CA . VAL B 1 125 ? -14.32 13.953 6.133 1 94.25 125 VAL B CA 1
ATOM 1989 C C . VAL B 1 125 ? -13.211 14.719 5.422 1 94.25 125 VAL B C 1
ATOM 1991 O O . VAL B 1 125 ? -12.062 14.273 5.383 1 94.25 125 VAL B O 1
ATOM 1994 N N . PHE B 1 126 ? -13.617 15.844 4.906 1 94.38 126 PHE B N 1
ATOM 1995 C CA . PHE B 1 126 ? -12.625 16.656 4.227 1 94.38 126 PHE B CA 1
ATOM 1996 C C . PHE B 1 126 ? -12.094 17.75 5.152 1 94.38 126 PHE B C 1
ATOM 1998 O O . PHE B 1 126 ? -12.859 18.359 5.902 1 94.38 126 PHE B O 1
ATOM 2005 N N . ALA B 1 127 ? -10.812 17.969 5.094 1 93.62 127 ALA B N 1
ATOM 2006 C CA . ALA B 1 127 ? -10.141 18.906 5.98 1 93.62 127 ALA B CA 1
ATOM 2007 C C . ALA B 1 127 ? -10.75 20.312 5.859 1 93.62 127 ALA B C 1
ATOM 2009 O O . ALA B 1 127 ? -10.852 21.031 6.852 1 93.62 127 ALA B O 1
ATOM 2010 N N . ASP B 1 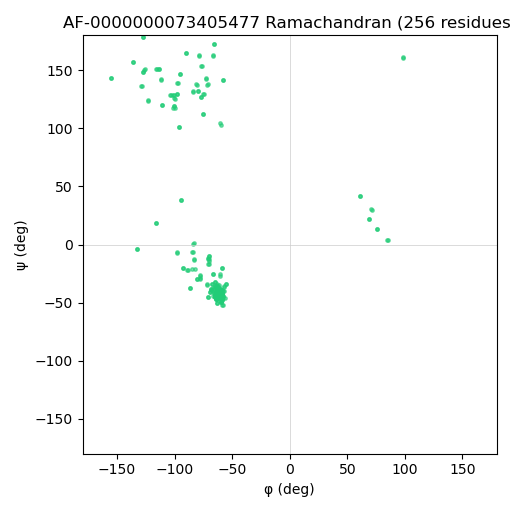128 ? -11.141 20.625 4.645 1 90.81 128 ASP B N 1
ATOM 2011 C CA . ASP B 1 128 ? -11.648 21.969 4.402 1 90.81 128 ASP B CA 1
ATOM 2012 C C . ASP B 1 128 ? -13.008 22.172 5.07 1 90.81 128 ASP B C 1
ATOM 2014 O O . ASP B 1 128 ? -13.484 23.297 5.207 1 90.81 128 ASP B O 1
ATOM 2018 N N . GLU B 1 129 ? -13.594 21.078 5.566 1 88.12 129 GLU B N 1
ATOM 2019 C CA . GLU B 1 129 ? -14.922 21.141 6.172 1 88.12 129 GLU B CA 1
ATOM 2020 C C . GLU B 1 129 ? -14.828 21.219 7.695 1 88.12 129 GLU B C 1
ATOM 2022 O O . GLU B 1 129 ? -15.844 21.359 8.375 1 88.12 129 GLU B O 1
ATOM 2027 N N . LEU B 1 130 ? -13.688 21.094 8.188 1 88.56 130 LEU B N 1
ATOM 2028 C CA . LEU B 1 130 ? -13.492 21.125 9.633 1 88.56 130 LEU B CA 1
ATOM 2029 C C . LEU B 1 130 ? -13.328 22.547 10.133 1 88.56 130 LEU B C 1
ATOM 2031 O O . LEU B 1 130 ? -12.82 23.406 9.414 1 88.56 130 LEU B O 1
#